Protein AF-A0A7S0IVK0-F1 (afdb_monomer_lite)

Radius of gyration: 18.58 Å; chains: 1; bounding box: 41×37×48 Å

Organism: NCBI:txid127549

Sequence (213 aa):
TFGRRYLHTEIAPLNPPHIRKNGISRILRFSVLIHNPGSEARGTAFGREHSFVAFDYGRCTVPQCSARWRELGFYVGCQHQLPSARHAYEDAVWYSLPGACPSLGFEQMTRSCKLAERGGECAAPNGEHECTWHVRLVAAVALDELIGVSSYEELHASGGREYDPETDRGVGTSFWDGIHDAEKNKDRIYEAQKLFARKFHLQPLQLPEPACG

pLDDT: mean 86.18, std 9.89, range [42.75, 96.69]

Structure (mmCIF, N/CA/C/O backbone):
data_AF-A0A7S0IVK0-F1
#
_entry.id   AF-A0A7S0IVK0-F1
#
loop_
_atom_site.group_PDB
_atom_site.id
_atom_site.type_symbol
_atom_site.label_atom_id
_atom_site.label_alt_id
_atom_site.label_comp_id
_atom_site.label_asym_id
_atom_site.label_entity_id
_atom_site.label_seq_id
_atom_site.pdbx_PDB_ins_code
_atom_site.Cartn_x
_atom_site.Cartn_y
_atom_site.Cartn_z
_atom_site.occupancy
_atom_site.B_iso_or_equiv
_atom_site.auth_seq_id
_atom_site.auth_comp_id
_atom_site.auth_asym_id
_atom_site.auth_atom_id
_atom_site.pdbx_PDB_model_num
ATOM 1 N N . THR A 1 1 ? -3.818 -10.027 -2.417 1.00 42.75 1 THR A N 1
ATOM 2 C CA . THR A 1 1 ? -2.752 -10.017 -1.397 1.00 42.75 1 THR A CA 1
ATOM 3 C C . THR A 1 1 ? -2.948 -8.823 -0.495 1.00 42.75 1 THR A C 1
ATOM 5 O O . THR A 1 1 ? -3.214 -7.745 -1.014 1.00 42.75 1 THR A O 1
ATOM 8 N N . PHE A 1 2 ? -2.934 -9.008 0.824 1.00 47.47 2 PHE A N 1
ATOM 9 C CA . PHE A 1 2 ? -3.111 -7.913 1.782 1.00 47.47 2 PHE A CA 1
ATOM 10 C C . PHE A 1 2 ? -1.744 -7.386 2.212 1.00 47.47 2 PHE A C 1
ATOM 12 O O . PHE A 1 2 ? -0.883 -8.173 2.588 1.00 47.47 2 PHE A O 1
ATOM 19 N N . GLY A 1 3 ? -1.551 -6.067 2.210 1.00 56.28 3 GLY A N 1
ATOM 20 C CA . GLY A 1 3 ? -0.413 -5.423 2.870 1.00 56.28 3 GLY A CA 1
ATOM 21 C C . GLY A 1 3 ? -0.566 -5.503 4.389 1.00 56.28 3 GLY A C 1
ATOM 22 O O . GLY A 1 3 ? -0.807 -4.480 5.024 1.00 56.28 3 GLY A O 1
ATOM 23 N N . ARG A 1 4 ? -0.481 -6.722 4.950 1.00 70.69 4 ARG A N 1
ATOM 24 C CA . ARG A 1 4 ? -0.868 -7.070 6.331 1.00 70.69 4 ARG A CA 1
ATOM 25 C C . ARG A 1 4 ? -0.263 -6.100 7.351 1.00 70.69 4 ARG A C 1
ATOM 27 O O . ARG A 1 4 ? -0.979 -5.454 8.104 1.00 70.69 4 ARG A O 1
ATOM 34 N N . ARG A 1 5 ? 1.056 -5.907 7.265 1.00 74.12 5 ARG A N 1
ATOM 35 C CA . ARG A 1 5 ? 1.805 -4.949 8.088 1.00 74.12 5 ARG A CA 1
ATOM 36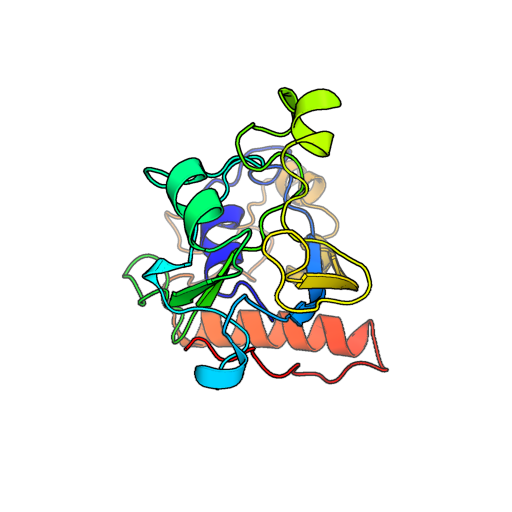 C C . ARG A 1 5 ? 1.622 -3.490 7.658 1.00 74.12 5 ARG A C 1
ATOM 38 O O . ARG A 1 5 ? 1.577 -2.619 8.515 1.00 74.12 5 ARG A O 1
ATOM 45 N N . TYR A 1 6 ? 1.513 -3.220 6.355 1.00 74.00 6 TYR A N 1
ATOM 46 C CA . TYR A 1 6 ? 1.490 -1.854 5.816 1.00 74.00 6 TYR A CA 1
ATOM 47 C C . TYR A 1 6 ? 0.280 -1.055 6.308 1.00 74.00 6 TYR A C 1
ATOM 49 O O . TYR A 1 6 ? 0.437 0.085 6.731 1.00 74.00 6 TYR A O 1
ATOM 57 N N . LEU A 1 7 ? -0.912 -1.667 6.318 1.00 71.25 7 LEU A N 1
ATOM 58 C CA . LEU A 1 7 ? -2.123 -1.002 6.813 1.00 71.25 7 LEU A CA 1
ATOM 59 C C . LEU A 1 7 ? -1.955 -0.543 8.259 1.00 71.25 7 LEU A C 1
ATOM 61 O O . LEU A 1 7 ? -2.257 0.598 8.581 1.00 71.25 7 LEU A O 1
ATOM 65 N N . HIS A 1 8 ? -1.405 -1.401 9.110 1.00 76.56 8 HIS A N 1
ATOM 66 C CA . HIS A 1 8 ? -1.133 -1.045 10.494 1.00 76.56 8 HIS A CA 1
ATOM 67 C C . HIS A 1 8 ? -0.064 0.061 10.571 1.00 76.56 8 HIS A C 1
ATOM 69 O O . HIS A 1 8 ? -0.312 1.078 11.206 1.00 76.56 8 HIS A O 1
ATOM 75 N N . THR A 1 9 ? 1.078 -0.068 9.886 1.00 73.94 9 THR A N 1
ATOM 76 C CA . THR A 1 9 ? 2.166 0.932 9.940 1.00 73.94 9 THR A CA 1
ATOM 77 C C . THR A 1 9 ? 1.748 2.322 9.459 1.00 73.94 9 THR A C 1
ATOM 79 O O . THR A 1 9 ? 2.222 3.330 9.985 1.00 73.94 9 THR A O 1
ATOM 82 N N . GLU A 1 10 ? 0.868 2.396 8.464 1.00 74.56 10 GLU A N 1
ATOM 83 C CA . GLU A 1 10 ? 0.511 3.666 7.841 1.00 74.56 10 GLU A CA 1
ATOM 84 C C . GLU A 1 10 ? -0.784 4.275 8.381 1.00 74.56 10 GLU A C 1
ATOM 86 O O . GLU A 1 10 ? -0.907 5.492 8.362 1.00 74.56 10 GLU A O 1
ATOM 91 N N . ILE A 1 11 ? -1.731 3.489 8.896 1.00 71.69 11 ILE A N 1
ATOM 92 C CA . ILE A 1 11 ? -3.051 4.010 9.295 1.00 71.69 11 ILE A CA 1
ATOM 93 C C . ILE A 1 11 ? -3.122 4.259 10.803 1.00 71.69 11 ILE A C 1
ATOM 95 O O . ILE A 1 11 ? -3.459 5.361 11.227 1.00 71.69 11 ILE A O 1
ATOM 99 N N . ALA A 1 12 ? -2.748 3.269 11.616 1.00 70.19 12 ALA A N 1
ATOM 100 C CA . ALA A 1 12 ? -2.959 3.317 13.062 1.00 70.19 12 ALA A CA 1
ATOM 101 C C . ALA A 1 12 ? -2.143 4.385 13.831 1.00 70.19 12 ALA A C 1
ATOM 103 O O . ALA A 1 12 ? -2.685 4.946 14.778 1.00 70.19 12 ALA A O 1
ATOM 104 N N . PRO A 1 13 ? -0.873 4.714 13.508 1.00 67.56 13 PRO A N 1
ATOM 105 C CA . PRO A 1 13 ? -0.029 5.418 14.477 1.00 67.56 13 PRO A CA 1
ATOM 106 C C . PRO A 1 13 ? -0.178 6.943 14.520 1.00 67.56 13 PRO A C 1
ATOM 108 O O . PRO A 1 13 ? 0.259 7.538 15.500 1.00 67.56 13 PRO A O 1
ATOM 111 N N . LEU A 1 14 ? -0.728 7.599 13.491 1.00 67.44 14 LEU A N 1
ATOM 112 C CA . LEU A 1 14 ? -0.657 9.068 13.388 1.00 67.44 14 LEU A CA 1
ATOM 113 C C . LEU A 1 14 ? -1.982 9.814 13.583 1.00 67.44 14 LEU A C 1
ATOM 115 O O . LEU A 1 14 ? -1.912 11.036 13.631 1.00 67.44 14 LEU A O 1
ATOM 119 N N . ASN A 1 15 ? -3.128 9.117 13.707 1.00 71.81 15 ASN A N 1
ATOM 120 C CA . ASN A 1 15 ? -4.509 9.643 13.859 1.00 71.81 15 ASN A CA 1
ATOM 121 C C . ASN A 1 15 ? -4.669 11.163 13.642 1.00 71.81 15 ASN A C 1
ATOM 123 O O . ASN A 1 15 ? -5.065 11.876 14.573 1.00 71.81 15 ASN A O 1
ATOM 127 N N . PRO A 1 16 ? -4.338 11.698 12.448 1.00 80.12 16 PRO A N 1
ATOM 128 C CA . PRO A 1 16 ? -4.381 13.134 12.250 1.00 80.12 16 PRO A CA 1
ATOM 129 C C . PRO A 1 16 ? -5.846 13.571 12.262 1.00 80.12 16 PRO A C 1
ATOM 131 O O . PRO A 1 16 ? -6.697 12.850 11.734 1.00 80.12 16 PRO A O 1
ATOM 134 N N . PRO A 1 17 ? -6.183 14.739 12.822 1.00 76.31 17 PRO A N 1
ATOM 135 C CA . PRO A 1 17 ? -7.542 15.240 12.716 1.00 76.31 17 PRO A CA 1
ATOM 136 C C . PRO A 1 17 ? -7.912 15.437 11.234 1.00 76.31 17 PRO A C 1
ATOM 138 O O . PRO A 1 17 ? -7.079 15.835 10.419 1.00 76.31 17 PRO A O 1
ATOM 141 N N . HIS A 1 18 ? -9.173 15.159 10.895 1.00 78.94 18 HIS A N 1
ATOM 142 C CA . HIS A 1 18 ? -9.805 15.360 9.578 1.00 78.94 18 HIS A CA 1
ATOM 143 C C . HIS A 1 18 ? -9.360 14.434 8.435 1.00 78.94 18 HIS A C 1
ATOM 145 O O . HIS A 1 18 ? -10.180 14.116 7.576 1.00 78.94 18 HIS A O 1
ATOM 151 N N . ILE A 1 19 ? -8.109 13.967 8.401 1.00 85.88 19 ILE A N 1
ATOM 152 C CA . ILE A 1 19 ? -7.628 13.077 7.337 1.00 85.88 19 ILE A CA 1
ATOM 153 C C . ILE A 1 19 ? -6.720 11.971 7.876 1.00 85.88 19 ILE A C 1
ATOM 155 O O . ILE A 1 19 ? -5.827 12.216 8.683 1.00 85.88 19 ILE A O 1
ATOM 159 N N . ARG A 1 20 ? -6.910 10.741 7.387 1.00 88.31 20 ARG A N 1
ATOM 160 C CA . ARG A 1 20 ? -5.961 9.645 7.626 1.00 88.31 20 ARG A CA 1
ATOM 161 C C . ARG A 1 20 ? -4.598 9.995 7.030 1.00 88.31 20 ARG A C 1
ATOM 163 O O . ARG A 1 20 ? -4.513 10.725 6.038 1.00 88.31 20 ARG A O 1
ATOM 170 N N . LYS A 1 21 ? -3.525 9.429 7.587 1.00 84.00 21 LYS A N 1
ATOM 171 C CA . LYS A 1 21 ? -2.167 9.584 7.040 1.00 84.00 21 LYS A CA 1
ATOM 172 C C . LYS A 1 21 ? -2.177 9.327 5.526 1.00 84.00 21 LYS A C 1
ATOM 174 O O . LYS A 1 21 ? -2.755 8.344 5.060 1.00 84.00 21 LYS A O 1
ATOM 179 N N . ASN A 1 22 ? -1.566 10.231 4.761 1.00 83.06 22 ASN A N 1
ATOM 180 C CA . ASN A 1 22 ? -1.474 10.180 3.296 1.00 83.06 22 ASN A CA 1
ATOM 181 C C . ASN A 1 22 ? -2.829 10.086 2.555 1.00 83.06 22 ASN A C 1
ATOM 183 O O . ASN A 1 22 ? -2.861 9.684 1.394 1.00 83.06 22 ASN A O 1
ATOM 187 N N . GLY A 1 23 ? -3.956 10.410 3.202 1.00 87.38 23 GLY A N 1
ATOM 188 C CA . GLY A 1 23 ? -5.289 10.285 2.602 1.00 87.38 23 GLY A CA 1
ATOM 189 C C . GLY A 1 23 ? -5.721 8.840 2.323 1.00 87.38 23 GLY A C 1
ATOM 190 O O . GLY A 1 23 ? -6.607 8.607 1.495 1.00 87.38 23 GLY A O 1
ATOM 191 N N . ILE A 1 24 ? -5.105 7.854 2.985 1.00 88.44 24 ILE A N 1
ATOM 192 C CA . ILE A 1 24 ? -5.434 6.438 2.791 1.00 88.44 24 ILE A CA 1
ATOM 193 C C . ILE A 1 24 ? -6.871 6.204 3.259 1.00 88.44 24 ILE A C 1
ATOM 195 O O . ILE A 1 24 ? -7.171 6.363 4.431 1.00 88.44 24 ILE A O 1
ATOM 199 N N . SER A 1 25 ? -7.765 5.805 2.356 1.00 91.69 25 SER A N 1
ATOM 200 C CA . SER A 1 25 ? -9.200 5.623 2.651 1.00 91.69 25 SER A CA 1
ATOM 201 C C . SER A 1 25 ? -9.739 4.248 2.262 1.00 91.69 25 SER A C 1
ATOM 203 O O . SER A 1 25 ? -10.880 3.906 2.577 1.00 91.69 25 SER A O 1
ATOM 205 N N . ARG A 1 26 ? -8.949 3.451 1.537 1.00 93.25 26 ARG A N 1
ATOM 206 C CA . ARG A 1 26 ? -9.394 2.192 0.936 1.00 93.25 26 ARG A CA 1
ATOM 207 C C . ARG A 1 26 ? -8.285 1.160 0.933 1.00 93.25 26 ARG A C 1
ATOM 209 O O . ARG A 1 26 ? -7.110 1.494 0.808 1.00 93.25 26 ARG A O 1
ATOM 216 N N . ILE A 1 27 ? -8.692 -0.100 0.971 1.00 91.81 27 ILE A N 1
ATOM 217 C CA . ILE A 1 27 ? -7.825 -1.241 0.693 1.00 91.81 27 ILE A CA 1
ATOM 218 C C . ILE A 1 27 ? -8.169 -1.744 -0.700 1.00 91.81 27 ILE A C 1
ATOM 220 O O . ILE A 1 27 ? -9.335 -2.004 -1.008 1.00 91.81 27 ILE A O 1
ATOM 224 N N . LEU A 1 28 ? -7.149 -1.886 -1.540 1.00 91.69 28 LEU A N 1
ATOM 225 C CA . LEU A 1 28 ? -7.286 -2.335 -2.919 1.00 91.69 28 LEU A CA 1
ATOM 226 C C . LEU A 1 28 ? -6.757 -3.765 -3.056 1.00 91.69 28 LEU A C 1
ATOM 228 O O . LEU A 1 28 ? -5.712 -4.113 -2.508 1.00 91.69 28 LEU A O 1
ATOM 232 N N . ARG A 1 29 ? -7.477 -4.595 -3.810 1.00 89.88 29 ARG A N 1
ATOM 233 C CA . ARG A 1 29 ? -7.021 -5.915 -4.253 1.00 89.88 29 ARG A CA 1
ATOM 234 C C . ARG A 1 29 ? -6.734 -5.861 -5.740 1.00 89.88 29 ARG A C 1
ATOM 236 O O . ARG A 1 29 ? -7.588 -5.456 -6.527 1.00 89.88 29 ARG A O 1
ATOM 243 N N . PHE A 1 30 ? -5.561 -6.348 -6.110 1.00 88.88 30 PHE A N 1
ATOM 244 C CA . PHE A 1 30 ? -5.106 -6.405 -7.487 1.00 88.88 30 PHE A CA 1
ATOM 245 C C . PHE A 1 30 ? -4.877 -7.847 -7.941 1.00 88.88 30 PHE A C 1
ATOM 247 O O . PHE A 1 30 ? -4.485 -8.700 -7.143 1.00 88.88 30 PHE A O 1
ATOM 254 N N . SER A 1 31 ? -5.101 -8.090 -9.230 1.00 88.00 31 SER A N 1
ATOM 255 C CA . SER A 1 31 ? -4.531 -9.217 -9.968 1.00 88.00 31 SER A CA 1
ATOM 256 C C . SER A 1 31 ? -3.272 -8.714 -10.648 1.00 88.00 31 SER A C 1
ATOM 258 O O . SER A 1 31 ? -3.329 -7.680 -11.310 1.00 88.00 31 SER A O 1
ATOM 260 N N . VAL A 1 32 ? -2.171 -9.444 -10.509 1.00 88.75 32 VAL A N 1
ATOM 261 C CA . VAL A 1 32 ? -0.891 -9.080 -11.120 1.00 88.75 32 VAL A CA 1
ATOM 262 C C . VAL A 1 32 ? -0.439 -10.224 -12.016 1.00 88.75 32 VAL A C 1
ATOM 264 O O . VAL A 1 32 ? -0.394 -11.369 -11.570 1.00 88.75 32 VAL A O 1
ATOM 267 N N . LEU A 1 33 ? -0.119 -9.913 -13.266 1.00 90.25 33 LEU A N 1
ATOM 268 C CA . LEU A 1 33 ? 0.628 -10.789 -14.162 1.00 90.25 33 LEU A CA 1
ATOM 269 C C . LEU A 1 33 ? 2.072 -10.300 -14.185 1.00 90.25 33 LEU A C 1
ATOM 271 O O . LEU A 1 33 ? 2.308 -9.097 -14.262 1.00 90.25 33 LEU A O 1
ATOM 275 N N . ILE A 1 34 ? 3.028 -11.216 -14.078 1.00 90.06 34 ILE A N 1
ATOM 276 C CA . ILE A 1 34 ? 4.442 -10.878 -13.934 1.00 90.06 34 ILE A CA 1
ATOM 277 C C . ILE A 1 34 ? 5.258 -11.790 -14.828 1.00 90.06 34 ILE A C 1
ATOM 279 O O . ILE A 1 34 ? 5.070 -13.004 -14.816 1.00 90.06 34 ILE A O 1
ATOM 283 N N . HIS A 1 35 ? 6.195 -11.187 -15.541 1.00 90.56 35 HIS A N 1
ATOM 284 C CA . HIS A 1 35 ? 7.252 -11.864 -16.258 1.00 90.56 35 HIS A CA 1
ATOM 285 C C . HIS A 1 35 ? 8.519 -11.028 -16.083 1.00 90.56 35 HIS A C 1
ATOM 287 O O . HIS A 1 35 ? 8.766 -10.078 -16.814 1.00 90.56 35 HIS A O 1
ATOM 293 N N . ASN A 1 36 ? 9.307 -11.349 -15.062 1.00 89.31 36 ASN A N 1
ATOM 294 C CA . ASN A 1 36 ? 10.557 -10.645 -14.806 1.00 89.31 36 ASN A CA 1
ATOM 295 C C . ASN A 1 36 ? 11.663 -11.092 -15.784 1.00 89.31 36 ASN A C 1
ATOM 297 O O . ASN A 1 36 ? 11.670 -12.265 -16.181 1.00 89.31 36 ASN A O 1
ATOM 301 N N . PRO A 1 37 ? 12.645 -10.232 -16.113 1.00 85.88 37 PRO A N 1
ATOM 302 C CA . PRO A 1 37 ? 13.780 -10.622 -16.944 1.00 85.88 37 PRO A CA 1
ATOM 303 C C . PRO A 1 37 ? 14.536 -11.818 -16.354 1.00 85.88 37 PRO A C 1
ATOM 305 O O . PRO A 1 37 ? 14.952 -11.806 -15.193 1.00 85.88 37 PRO A O 1
ATOM 308 N N . GLY A 1 38 ? 14.667 -12.893 -17.136 1.00 77.25 38 GLY A N 1
ATOM 309 C CA . GLY A 1 38 ? 15.317 -14.137 -16.708 1.00 77.25 38 GLY A CA 1
ATOM 310 C C . GLY A 1 38 ? 14.558 -14.948 -15.644 1.00 77.25 38 GLY A C 1
ATOM 311 O O . GLY A 1 38 ? 15.152 -15.823 -15.011 1.00 77.25 38 GLY A O 1
ATOM 312 N N . SER A 1 39 ? 13.267 -14.672 -15.414 1.00 68.94 39 SER A N 1
ATOM 313 C CA . SER A 1 39 ? 12.461 -15.376 -14.399 1.00 68.94 39 SER A CA 1
ATOM 314 C C . SER A 1 39 ? 12.145 -16.835 -14.735 1.00 68.94 39 SER A C 1
ATOM 316 O O . SER A 1 39 ? 12.017 -17.637 -13.809 1.00 68.94 39 SER A O 1
ATOM 318 N N . GLU A 1 40 ? 12.127 -17.215 -16.018 1.00 61.00 40 GLU A N 1
ATOM 319 C CA . GLU A 1 40 ? 11.950 -18.612 -16.455 1.00 61.00 40 GLU A CA 1
ATOM 320 C C . GLU A 1 40 ? 12.995 -19.557 -15.835 1.00 61.00 40 GLU A C 1
ATOM 322 O O . GLU A 1 40 ? 12.691 -20.702 -15.513 1.00 61.00 40 GLU A O 1
ATOM 327 N N . ALA A 1 41 ? 14.208 -19.060 -15.568 1.00 53.06 41 ALA A N 1
ATOM 328 C CA . ALA A 1 41 ? 15.277 -19.825 -14.927 1.00 53.06 41 ALA A CA 1
ATOM 329 C C . ALA A 1 41 ? 15.172 -19.891 -13.388 1.00 53.06 41 ALA A C 1
ATOM 331 O O . ALA A 1 41 ? 15.914 -20.644 -12.758 1.00 53.06 41 ALA A O 1
ATOM 332 N N . ARG A 1 42 ? 14.308 -19.078 -12.760 1.00 59.22 42 ARG A N 1
ATOM 333 C CA . ARG A 1 42 ? 14.295 -18.846 -11.299 1.00 59.22 42 ARG A CA 1
ATOM 334 C C . ARG A 1 42 ? 13.072 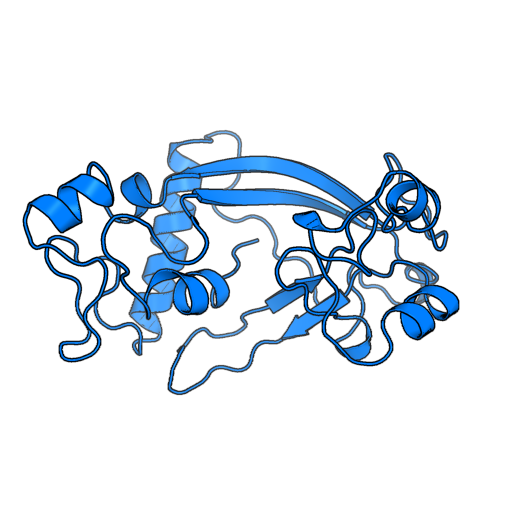-19.414 -10.576 1.00 59.22 42 ARG A C 1
ATOM 336 O O . ARG A 1 42 ? 13.104 -19.507 -9.354 1.00 59.22 42 ARG A O 1
ATOM 343 N N . GLY A 1 43 ? 12.016 -19.804 -11.293 1.00 59.41 43 GLY A N 1
ATOM 344 C CA . GLY A 1 43 ? 10.852 -20.496 -10.720 1.00 59.41 43 GLY A CA 1
ATOM 345 C C . GLY A 1 43 ? 9.932 -19.646 -9.829 1.00 59.41 43 GLY A C 1
ATOM 346 O O . GLY A 1 43 ? 8.969 -20.181 -9.285 1.00 59.41 43 GLY A O 1
ATOM 347 N N . THR A 1 44 ? 10.179 -18.338 -9.689 1.00 65.81 44 THR A N 1
ATOM 348 C CA . THR A 1 44 ? 9.319 -17.411 -8.934 1.00 65.81 44 THR A CA 1
ATOM 349 C C . THR A 1 44 ? 8.965 -16.181 -9.763 1.00 65.81 44 THR A C 1
ATOM 351 O O . THR A 1 44 ? 9.796 -15.633 -10.488 1.00 65.81 44 THR A O 1
ATOM 354 N N . ALA A 1 45 ? 7.711 -15.732 -9.650 1.00 76.06 45 ALA A N 1
ATOM 355 C CA . ALA A 1 45 ? 7.224 -14.557 -10.369 1.00 76.06 45 ALA A CA 1
ATOM 356 C C . ALA A 1 45 ? 7.843 -13.262 -9.813 1.00 76.06 45 ALA A C 1
ATOM 358 O O . ALA A 1 45 ? 8.344 -12.440 -10.577 1.00 76.06 45 ALA A O 1
ATOM 359 N N . PHE A 1 46 ? 7.876 -13.097 -8.485 1.00 82.81 46 PHE A N 1
ATOM 360 C CA . PHE A 1 46 ? 8.565 -11.984 -7.827 1.00 82.81 46 PHE A CA 1
ATOM 361 C C . PHE A 1 46 ? 10.044 -12.305 -7.586 1.00 82.81 46 PHE A C 1
ATOM 363 O O . PHE A 1 46 ? 10.398 -13.429 -7.220 1.00 82.81 46 PHE A O 1
ATOM 370 N N . GLY A 1 47 ? 10.907 -11.305 -7.788 1.00 76.81 47 GLY A N 1
ATOM 371 C CA . GLY A 1 47 ? 12.329 -11.403 -7.451 1.00 76.81 47 GLY A CA 1
ATOM 372 C C . GLY A 1 47 ? 12.587 -11.358 -5.959 1.00 76.81 47 GLY A C 1
ATOM 373 O O . GLY A 1 47 ? 11.805 -10.769 -5.216 1.00 76.81 47 GLY A O 1
ATOM 374 N N . ARG A 1 48 ? 13.731 -11.926 -5.571 1.00 72.19 48 ARG A N 1
ATOM 375 C CA . ARG A 1 48 ? 14.244 -11.961 -4.195 1.00 72.19 48 ARG A CA 1
ATOM 376 C C . ARG A 1 48 ? 14.374 -10.566 -3.579 1.00 72.19 48 ARG A C 1
ATOM 378 O O . ARG A 1 48 ? 14.371 -9.560 -4.289 1.00 72.19 48 ARG A O 1
ATOM 385 N N . GLU A 1 49 ? 14.632 -10.519 -2.275 1.00 64.31 49 GLU A N 1
ATOM 386 C CA . GLU A 1 49 ? 14.773 -9.290 -1.472 1.00 64.31 49 GLU A CA 1
ATOM 387 C C . GLU A 1 49 ? 15.638 -8.182 -2.097 1.00 64.31 49 GLU A C 1
ATOM 389 O O . GLU A 1 49 ? 15.311 -7.004 -1.973 1.00 64.31 49 GLU A O 1
ATOM 394 N N . HIS A 1 50 ? 16.715 -8.516 -2.813 1.00 68.88 50 HIS A N 1
ATOM 395 C CA . HIS A 1 50 ? 17.586 -7.513 -3.444 1.00 68.88 50 HIS A CA 1
ATOM 396 C C . HIS A 1 50 ? 16.942 -6.775 -4.632 1.00 68.88 50 HIS A C 1
ATOM 398 O O . HIS A 1 50 ? 17.382 -5.678 -4.984 1.00 68.88 50 HIS A O 1
ATOM 404 N N . SER A 1 51 ? 15.897 -7.350 -5.230 1.00 81.19 51 SER A N 1
ATOM 405 C CA . SER A 1 51 ? 15.110 -6.740 -6.305 1.00 81.19 51 SER A CA 1
ATOM 406 C C . SER A 1 51 ? 13.985 -5.849 -5.778 1.00 81.19 51 SER A C 1
ATOM 408 O O . SER A 1 51 ? 13.431 -5.063 -6.544 1.00 81.19 51 SER A O 1
ATOM 410 N N . PHE A 1 52 ? 13.643 -5.944 -4.488 1.00 88.94 52 PHE A N 1
ATOM 411 C CA . PHE A 1 52 ? 12.663 -5.054 -3.878 1.00 88.94 52 PHE A CA 1
ATOM 412 C C . PHE A 1 52 ? 13.198 -3.625 -3.788 1.00 88.94 52 PHE A C 1
ATOM 414 O O . PHE A 1 52 ? 14.354 -3.376 -3.423 1.00 88.94 52 PHE A O 1
ATOM 421 N N . VAL A 1 53 ? 12.316 -2.674 -4.082 1.00 90.25 53 VAL A N 1
ATOM 422 C CA . VAL A 1 53 ? 12.554 -1.248 -3.873 1.00 90.25 53 VAL A CA 1
ATOM 423 C C . VAL A 1 53 ? 11.339 -0.610 -3.199 1.00 90.25 53 VAL A C 1
ATOM 425 O O . VAL A 1 53 ? 10.197 -0.910 -3.539 1.00 90.25 53 VAL A O 1
ATOM 428 N N . ALA A 1 54 ? 11.580 0.276 -2.237 1.00 91.00 54 ALA A N 1
ATOM 429 C CA . ALA A 1 54 ? 10.527 1.074 -1.621 1.00 91.00 54 ALA A CA 1
ATOM 430 C C . ALA A 1 54 ? 10.181 2.280 -2.506 1.00 91.00 54 ALA A C 1
ATOM 432 O O . ALA A 1 54 ? 11.073 2.880 -3.115 1.00 91.00 54 ALA A O 1
ATOM 433 N N . PHE A 1 55 ? 8.893 2.625 -2.546 1.00 91.38 55 PHE A N 1
ATOM 434 C CA . PHE A 1 55 ? 8.383 3.814 -3.220 1.00 91.38 55 PHE A CA 1
ATOM 435 C C . PHE A 1 55 ? 7.681 4.725 -2.217 1.00 91.38 55 PHE A C 1
ATOM 437 O O . PHE A 1 55 ? 6.626 4.360 -1.700 1.00 91.38 55 PHE A O 1
ATOM 444 N N . ASP A 1 56 ? 8.214 5.926 -2.009 1.00 89.19 56 ASP A N 1
ATOM 445 C CA . ASP A 1 56 ? 7.561 6.962 -1.209 1.00 89.19 56 ASP A CA 1
ATOM 446 C C . ASP A 1 56 ? 7.061 8.064 -2.143 1.00 89.19 56 ASP A C 1
ATOM 448 O O . ASP A 1 56 ? 7.822 8.614 -2.942 1.00 89.19 56 ASP A O 1
ATOM 452 N N . TYR A 1 57 ? 5.761 8.368 -2.079 1.00 89.31 57 TYR A N 1
ATOM 453 C CA . TYR A 1 57 ? 5.106 9.353 -2.954 1.00 89.31 57 TYR A CA 1
ATOM 454 C C . TYR A 1 57 ? 5.379 9.132 -4.455 1.00 89.31 57 TYR A C 1
ATOM 456 O O . TYR A 1 57 ? 5.534 10.084 -5.218 1.00 89.31 57 TYR A O 1
ATOM 464 N N . GLY A 1 58 ? 5.456 7.867 -4.879 1.00 90.25 58 GLY A N 1
ATOM 465 C CA . GLY A 1 58 ? 5.719 7.477 -6.269 1.00 90.25 58 GLY A CA 1
ATOM 466 C C . GLY A 1 58 ? 7.201 7.399 -6.643 1.00 90.25 58 GLY A C 1
ATOM 467 O O . GLY A 1 58 ? 7.518 6.883 -7.712 1.00 90.25 58 GLY A O 1
ATOM 468 N N . ARG A 1 59 ? 8.107 7.837 -5.758 1.00 93.88 59 ARG A N 1
ATOM 469 C CA . ARG A 1 59 ? 9.550 7.849 -5.997 1.00 93.88 59 ARG A CA 1
ATOM 470 C C . ARG A 1 59 ? 10.240 6.656 -5.360 1.00 93.88 59 ARG A C 1
ATOM 472 O O . ARG A 1 59 ? 10.077 6.413 -4.170 1.00 93.88 59 ARG A O 1
ATOM 479 N N . CYS A 1 60 ? 11.107 5.990 -6.109 1.00 94.31 60 CYS A N 1
ATOM 480 C CA . CYS A 1 60 ? 12.031 5.010 -5.562 1.00 94.31 60 CYS A CA 1
ATOM 481 C C . CYS A 1 60 ? 13.014 5.678 -4.592 1.00 94.31 60 CYS A C 1
ATOM 483 O O . CYS A 1 60 ? 13.677 6.661 -4.937 1.00 94.31 60 CYS A O 1
ATOM 485 N N . THR A 1 61 ? 13.099 5.167 -3.367 1.00 92.75 61 THR A N 1
ATOM 486 C CA . THR A 1 61 ? 13.863 5.802 -2.274 1.00 92.75 61 THR A CA 1
ATOM 487 C C . THR A 1 61 ? 15.008 4.955 -1.747 1.00 92.75 61 THR A C 1
ATOM 489 O O . THR A 1 61 ? 15.769 5.406 -0.891 1.00 92.75 61 THR A O 1
ATOM 492 N N . VAL A 1 62 ? 15.201 3.758 -2.301 1.00 89.88 62 VAL A N 1
ATOM 493 C CA . VAL A 1 62 ? 16.380 2.943 -2.003 1.00 89.88 62 VAL A CA 1
ATOM 494 C C . VAL A 1 62 ? 17.608 3.436 -2.786 1.00 89.88 62 VAL A C 1
ATOM 496 O O . VAL A 1 62 ? 17.472 4.073 -3.833 1.00 89.88 62 VAL A O 1
ATOM 499 N N . PRO A 1 63 ? 18.836 3.140 -2.332 1.00 88.50 63 PRO A N 1
ATOM 500 C CA . PRO A 1 63 ? 20.034 3.521 -3.070 1.00 88.50 63 PRO A CA 1
ATOM 501 C C . PRO A 1 63 ? 20.088 2.908 -4.478 1.00 88.50 63 PRO A C 1
ATOM 503 O O . PRO A 1 63 ? 19.804 1.726 -4.673 1.00 88.50 63 PRO A O 1
ATOM 506 N N . GLN A 1 64 ? 20.546 3.709 -5.445 1.00 87.56 64 GLN A N 1
ATOM 507 C CA . GLN A 1 64 ? 20.904 3.276 -6.803 1.00 87.56 64 GLN A CA 1
ATOM 508 C C . GLN A 1 64 ? 19.757 2.677 -7.649 1.00 87.56 64 GLN A C 1
ATOM 510 O O . GLN A 1 64 ? 20.019 1.846 -8.519 1.00 87.56 64 GLN A O 1
ATOM 515 N N . CYS A 1 65 ? 18.506 3.125 -7.472 1.00 89.31 65 CYS A N 1
ATOM 516 C CA . CYS A 1 65 ? 17.359 2.646 -8.267 1.00 89.31 65 CYS A CA 1
ATOM 517 C C . CYS A 1 65 ? 17.624 2.642 -9.785 1.00 89.31 65 CYS A C 1
ATOM 519 O O . CYS A 1 65 ? 17.457 1.618 -10.441 1.00 89.31 65 CYS A O 1
ATOM 521 N N . SER A 1 66 ? 18.140 3.745 -10.341 1.00 86.38 66 SER A N 1
ATOM 522 C CA . SER A 1 66 ? 18.427 3.856 -11.781 1.00 86.38 66 SER A CA 1
ATOM 523 C C . SER A 1 66 ? 19.545 2.927 -12.267 1.00 86.38 66 SER A C 1
ATOM 525 O O . SER A 1 66 ? 19.600 2.593 -13.447 1.00 86.38 66 SER A O 1
ATOM 527 N N . ALA A 1 67 ? 20.482 2.527 -11.400 1.00 87.38 67 ALA A N 1
ATOM 528 C CA . ALA A 1 67 ? 21.479 1.517 -11.760 1.00 87.38 67 ALA A CA 1
ATOM 529 C C . ALA A 1 67 ? 20.832 0.128 -11.795 1.00 87.38 67 ALA A C 1
ATOM 531 O O . ALA A 1 67 ? 20.965 -0.570 -12.796 1.00 87.38 67 ALA A O 1
ATOM 532 N N . ARG A 1 68 ? 20.039 -0.201 -10.766 1.00 86.69 68 ARG A N 1
ATOM 533 C CA . ARG A 1 68 ? 19.292 -1.462 -10.692 1.00 86.69 68 ARG A CA 1
ATOM 534 C C . ARG A 1 68 ? 18.361 -1.649 -11.887 1.00 86.69 68 ARG A C 1
ATOM 536 O O . ARG A 1 68 ? 18.349 -2.731 -12.452 1.00 86.69 68 ARG A O 1
ATOM 543 N N . TRP A 1 69 ? 17.632 -0.615 -12.316 1.00 86.81 69 TRP A N 1
ATOM 544 C CA . TRP A 1 69 ? 16.733 -0.739 -13.472 1.00 86.81 69 TRP A CA 1
ATOM 545 C C . TRP A 1 69 ? 17.455 -0.839 -14.814 1.00 86.81 69 TRP A C 1
ATOM 547 O O . TRP A 1 69 ? 16.954 -1.487 -15.726 1.00 86.81 69 TRP A O 1
ATOM 557 N N . ARG A 1 70 ? 18.644 -0.241 -14.950 1.00 86.00 70 ARG A N 1
ATOM 558 C CA . ARG A 1 70 ? 19.469 -0.450 -16.149 1.00 86.00 70 ARG A CA 1
ATOM 559 C C . ARG A 1 70 ? 19.986 -1.882 -16.232 1.00 86.00 70 ARG A C 1
ATOM 561 O O . ARG A 1 70 ? 20.026 -2.442 -17.319 1.00 86.00 70 ARG A O 1
ATOM 568 N N . GLU A 1 71 ? 20.371 -2.453 -15.096 1.00 85.94 71 GLU A N 1
ATOM 569 C CA . GLU A 1 71 ? 20.927 -3.804 -15.017 1.00 85.94 71 GLU A CA 1
ATOM 570 C C . GLU A 1 71 ? 19.849 -4.890 -15.117 1.00 85.94 71 GLU A C 1
ATOM 572 O O . GLU A 1 71 ? 19.990 -5.832 -15.887 1.00 85.94 71 GLU A O 1
ATOM 577 N N . LEU A 1 72 ? 18.771 -4.753 -14.346 1.00 84.00 72 LEU A N 1
ATOM 578 C CA . LEU A 1 72 ? 17.756 -5.789 -14.151 1.00 84.00 72 LEU A CA 1
ATOM 579 C C . LEU A 1 72 ? 16.450 -5.507 -14.904 1.00 84.00 72 LEU A C 1
ATOM 581 O O . LEU A 1 72 ? 15.519 -6.301 -14.808 1.00 84.00 72 LEU A O 1
ATOM 585 N N . GLY A 1 73 ? 16.334 -4.368 -15.588 1.00 87.94 73 GLY A N 1
ATOM 586 C CA . GLY A 1 73 ? 15.050 -3.851 -16.057 1.00 87.94 73 GLY A CA 1
ATOM 587 C C . GLY A 1 73 ? 14.184 -3.317 -14.915 1.00 87.94 73 GLY A C 1
ATOM 588 O O . GLY A 1 73 ? 14.596 -3.281 -13.751 1.00 87.94 73 GLY A O 1
ATOM 589 N N . PHE A 1 74 ? 12.949 -2.921 -15.221 1.00 90.38 74 PHE A N 1
ATOM 590 C CA . PHE A 1 74 ? 11.938 -2.556 -14.224 1.00 90.38 74 PHE A CA 1
ATOM 591 C C . PHE A 1 74 ? 11.405 -3.800 -13.495 1.00 90.38 74 PHE A C 1
ATOM 593 O O . PHE A 1 74 ? 10.235 -4.168 -13.579 1.00 90.38 74 PHE A O 1
ATOM 600 N N . TYR A 1 75 ? 12.313 -4.475 -12.802 1.00 88.81 75 TYR A N 1
ATOM 601 C CA . TYR A 1 75 ? 12.099 -5.730 -12.107 1.00 88.81 75 TYR A CA 1
ATOM 602 C C . TYR A 1 75 ? 11.102 -5.542 -10.953 1.00 88.81 75 TYR A C 1
ATOM 604 O O . TYR A 1 75 ? 11.202 -4.577 -10.189 1.00 88.81 75 TYR A O 1
ATOM 612 N N . VAL A 1 76 ? 10.165 -6.482 -10.793 1.00 90.38 76 VAL A N 1
ATOM 613 C CA . VAL A 1 76 ? 9.260 -6.524 -9.634 1.00 90.38 76 VAL A CA 1
ATOM 614 C C . VAL A 1 76 ? 9.802 -7.455 -8.558 1.00 90.38 76 VAL A C 1
ATOM 616 O O . VAL A 1 76 ? 10.100 -8.628 -8.803 1.00 90.38 76 VAL A O 1
ATOM 619 N N . GLY A 1 77 ? 9.956 -6.921 -7.353 1.00 90.38 77 GLY A N 1
ATOM 620 C CA . GLY A 1 77 ? 10.568 -7.605 -6.222 1.00 90.38 77 GLY A CA 1
ATOM 621 C C . GLY A 1 77 ? 9.602 -7.780 -5.064 1.00 90.38 77 GLY A C 1
ATOM 622 O O . GLY A 1 77 ? 8.505 -7.212 -5.043 1.00 90.38 77 GLY A O 1
ATOM 623 N N . CYS A 1 78 ? 10.033 -8.557 -4.083 1.00 88.94 78 CYS A N 1
ATOM 624 C CA . CYS A 1 78 ? 9.342 -8.720 -2.818 1.00 88.94 78 CYS A CA 1
ATOM 625 C C . CYS A 1 78 ? 10.334 -8.683 -1.653 1.00 88.94 78 CYS A C 1
ATOM 627 O O . CYS A 1 78 ? 11.520 -8.943 -1.831 1.00 88.94 78 CYS A O 1
ATOM 629 N N . GLN A 1 79 ? 9.854 -8.334 -0.465 1.00 88.00 79 GLN A N 1
ATOM 630 C CA . GLN A 1 79 ? 10.651 -8.310 0.753 1.00 88.00 79 GLN A CA 1
ATOM 631 C C . GLN A 1 79 ? 9.838 -8.853 1.920 1.00 88.00 79 GLN A C 1
ATOM 633 O O . GLN A 1 79 ? 8.765 -8.319 2.228 1.00 88.00 79 GLN A O 1
ATOM 638 N N . HIS A 1 80 ? 10.370 -9.876 2.591 1.00 87.19 80 HIS A N 1
ATOM 639 C CA . HIS A 1 80 ? 9.793 -10.361 3.833 1.00 87.19 80 HIS A CA 1
ATOM 640 C C . HIS A 1 80 ? 9.951 -9.303 4.923 1.00 87.19 80 HIS A C 1
ATOM 642 O O . HIS A 1 80 ? 11.008 -8.717 5.142 1.00 87.19 80 HIS A O 1
ATOM 648 N N . GLN A 1 81 ? 8.854 -9.043 5.613 1.00 84.44 81 GLN A N 1
ATOM 649 C CA . GLN A 1 81 ? 8.786 -8.119 6.721 1.00 84.44 81 GLN A CA 1
ATOM 650 C C . GLN A 1 81 ? 8.789 -8.928 8.005 1.00 84.44 81 GLN A C 1
ATOM 652 O O . GLN A 1 81 ? 7.759 -9.467 8.406 1.00 84.44 81 GLN A O 1
ATOM 657 N N . LEU A 1 82 ? 9.949 -8.977 8.660 1.00 80.62 82 LEU A N 1
ATOM 658 C CA . LEU A 1 82 ? 10.065 -9.627 9.959 1.00 80.62 82 LEU A CA 1
ATOM 659 C C . LEU A 1 82 ? 9.077 -9.002 10.962 1.00 80.62 82 LEU A C 1
ATOM 661 O O . LEU A 1 82 ? 8.879 -7.773 10.941 1.00 80.62 82 LEU A O 1
ATOM 665 N N . PRO A 1 83 ? 8.474 -9.817 11.846 1.00 75.62 83 PRO A N 1
ATOM 666 C CA . PRO A 1 83 ? 7.714 -9.310 12.975 1.00 75.62 83 PRO A CA 1
ATOM 667 C C . PRO A 1 83 ? 8.562 -8.337 13.796 1.00 75.62 83 PRO A C 1
ATOM 669 O O . PRO A 1 83 ? 9.778 -8.483 13.924 1.00 75.62 83 PRO A O 1
ATOM 672 N N . SER A 1 84 ? 7.919 -7.330 14.374 1.00 72.88 84 SER A N 1
ATOM 673 C CA . SER A 1 84 ? 8.586 -6.385 15.271 1.00 72.88 84 SER A CA 1
ATOM 674 C C . SER A 1 84 ? 7.723 -6.146 16.497 1.00 72.88 84 SER A C 1
ATOM 676 O O . SER A 1 84 ? 6.507 -6.307 16.428 1.00 72.88 84 SER A O 1
ATOM 678 N N . ALA A 1 85 ? 8.320 -5.652 17.584 1.00 65.75 85 ALA A N 1
ATOM 679 C CA . ALA A 1 85 ? 7.561 -5.233 18.766 1.00 65.75 85 ALA A CA 1
ATOM 680 C C . ALA A 1 85 ? 6.450 -4.219 18.426 1.00 65.75 85 ALA A C 1
ATOM 682 O O . ALA A 1 85 ? 5.435 -4.157 19.107 1.00 65.75 85 ALA A O 1
ATOM 683 N N . ARG A 1 86 ? 6.611 -3.448 17.341 1.00 65.94 86 ARG A N 1
ATOM 684 C CA . ARG A 1 86 ? 5.608 -2.484 16.871 1.00 65.94 86 ARG A CA 1
ATOM 685 C C . ARG A 1 86 ? 4.478 -3.114 16.049 1.00 65.94 86 ARG A C 1
ATOM 687 O O . ARG A 1 86 ? 3.416 -2.525 15.970 1.00 65.94 86 ARG A O 1
ATOM 694 N N . HIS A 1 87 ? 4.711 -4.262 15.410 1.00 71.44 87 HIS A N 1
ATOM 695 C CA . HIS A 1 87 ? 3.761 -4.892 14.490 1.00 71.44 87 HIS A CA 1
ATOM 696 C C . HIS A 1 87 ? 3.938 -6.414 14.536 1.00 71.44 87 HIS A C 1
ATOM 698 O O . HIS A 1 87 ? 4.870 -6.952 13.926 1.00 71.44 87 HIS A O 1
ATOM 704 N N . ALA A 1 88 ? 3.038 -7.104 15.233 1.00 80.38 88 ALA A N 1
ATOM 705 C CA . ALA A 1 88 ? 3.041 -8.559 15.357 1.00 80.38 88 ALA A CA 1
ATOM 706 C C . ALA A 1 88 ? 2.302 -9.220 14.176 1.00 80.38 88 ALA A C 1
ATOM 708 O O . ALA A 1 88 ? 1.296 -9.898 14.365 1.00 80.38 88 ALA A O 1
ATOM 709 N N . TYR A 1 89 ? 2.763 -8.961 12.946 1.00 81.12 89 TYR A N 1
ATOM 710 C CA . TYR A 1 89 ? 2.306 -9.686 11.756 1.00 81.12 89 TYR A CA 1
ATOM 711 C C . TYR A 1 89 ? 3.351 -10.718 11.354 1.00 81.12 89 TYR A C 1
ATOM 713 O O . TYR A 1 89 ? 4.449 -10.357 10.931 1.00 81.12 89 TYR A O 1
ATOM 721 N N . GLU A 1 90 ? 2.975 -11.987 11.459 1.00 78.94 90 GLU A N 1
ATOM 722 C CA . GLU A 1 90 ? 3.739 -13.111 10.922 1.00 78.94 90 GLU A CA 1
ATOM 723 C C . GLU A 1 90 ? 3.666 -13.105 9.386 1.00 78.94 90 GLU A C 1
ATOM 725 O O . GLU A 1 90 ? 2.632 -12.758 8.800 1.00 78.94 90 GLU A O 1
ATOM 730 N N . ASP A 1 91 ? 4.786 -13.447 8.747 1.00 79.62 91 ASP A N 1
ATOM 731 C CA . ASP A 1 91 ? 4.912 -13.661 7.299 1.00 79.62 91 ASP A CA 1
ATOM 732 C C . ASP A 1 91 ? 4.396 -12.514 6.414 1.00 79.62 91 ASP A C 1
ATOM 734 O O . ASP A 1 91 ? 3.908 -12.720 5.301 1.00 79.62 91 ASP A O 1
ATOM 738 N N . ALA A 1 92 ? 4.491 -11.268 6.884 1.00 85.19 92 ALA A N 1
ATOM 739 C CA . ALA A 1 92 ? 4.140 -10.123 6.058 1.00 85.19 92 ALA A CA 1
ATOM 740 C C . ALA A 1 92 ? 5.142 -9.978 4.899 1.00 85.19 92 ALA A C 1
ATOM 742 O O . ALA A 1 92 ? 6.350 -10.036 5.099 1.00 85.19 92 ALA A O 1
ATOM 743 N N . VAL A 1 93 ? 4.645 -9.736 3.686 1.00 86.50 93 VAL A N 1
ATOM 744 C CA . VAL A 1 93 ? 5.479 -9.510 2.496 1.00 86.50 93 VAL A CA 1
ATOM 745 C C . VAL A 1 93 ? 5.115 -8.170 1.874 1.00 86.50 93 VAL A C 1
ATOM 747 O O . VAL A 1 93 ? 3.937 -7.831 1.725 1.00 86.50 93 VAL A O 1
ATOM 750 N N . TRP A 1 94 ? 6.131 -7.390 1.521 1.00 88.38 94 TRP A N 1
ATOM 751 C CA . TRP A 1 94 ? 5.989 -6.200 0.689 1.00 88.38 94 TRP A CA 1
ATOM 752 C C . TRP A 1 94 ? 6.376 -6.524 -0.743 1.00 88.38 94 TRP A C 1
ATOM 754 O O . TRP A 1 94 ? 7.297 -7.298 -0.969 1.00 88.38 94 TRP A O 1
ATOM 764 N N . TYR A 1 95 ? 5.681 -5.921 -1.700 1.00 89.69 95 TYR A N 1
ATOM 765 C CA . TYR A 1 95 ? 5.920 -6.114 -3.126 1.00 89.69 95 TYR A CA 1
ATOM 766 C C . TYR A 1 95 ? 6.167 -4.755 -3.774 1.00 89.69 95 TYR A C 1
ATOM 768 O O . TYR A 1 95 ? 5.501 -3.780 -3.427 1.00 89.69 95 TYR A O 1
ATOM 776 N N . SER A 1 96 ? 7.111 -4.689 -4.708 1.00 91.44 96 SER A N 1
ATOM 777 C CA . SER A 1 96 ? 7.469 -3.458 -5.411 1.00 91.44 96 SER A CA 1
ATOM 778 C C . SER A 1 96 ? 7.140 -3.575 -6.894 1.00 91.44 96 SER A C 1
ATOM 780 O O . SER A 1 96 ? 7.681 -4.440 -7.583 1.00 91.44 96 SER A O 1
ATOM 782 N N . LEU A 1 97 ? 6.264 -2.697 -7.381 1.00 92.94 97 LEU A N 1
ATOM 783 C CA . LEU A 1 97 ? 5.883 -2.589 -8.788 1.00 92.94 97 LEU A CA 1
ATOM 784 C C . LEU A 1 97 ? 6.248 -1.172 -9.263 1.00 92.94 97 LEU A C 1
ATOM 786 O O . LEU A 1 97 ? 5.561 -0.226 -8.871 1.00 92.94 97 LEU A O 1
ATOM 790 N N . PRO A 1 98 ? 7.345 -0.984 -10.023 1.00 93.56 98 PRO A N 1
ATOM 791 C CA . PRO A 1 98 ? 7.745 0.344 -10.482 1.00 93.56 98 PRO A CA 1
ATOM 792 C C . PRO A 1 98 ? 6.685 0.957 -11.403 1.00 93.56 98 PRO A C 1
ATOM 794 O O . PRO A 1 98 ? 6.395 0.414 -12.453 1.00 93.56 98 PRO A O 1
ATOM 797 N N . GLY A 1 99 ? 6.092 2.091 -11.036 1.00 92.44 99 GLY A N 1
ATOM 798 C CA . GLY A 1 99 ? 5.204 2.831 -11.940 1.00 92.44 99 GLY A CA 1
ATOM 799 C C . GLY A 1 99 ? 5.982 3.607 -13.007 1.00 92.44 99 GLY A C 1
ATOM 800 O O . GLY A 1 99 ? 7.210 3.646 -12.983 1.00 92.44 99 GLY A O 1
ATOM 801 N N . ALA A 1 100 ? 5.276 4.273 -13.922 1.00 93.75 100 ALA A N 1
ATOM 802 C CA . ALA A 1 100 ? 5.913 5.203 -14.853 1.00 93.75 100 ALA A CA 1
ATOM 803 C C . ALA A 1 100 ? 6.589 6.366 -14.104 1.00 93.75 100 ALA A C 1
ATOM 805 O O . ALA A 1 100 ? 6.009 6.932 -13.178 1.00 93.75 100 ALA A O 1
ATOM 806 N N . CYS A 1 101 ? 7.777 6.766 -14.562 1.00 94.50 101 CYS A N 1
ATOM 807 C CA . CYS A 1 101 ? 8.642 7.754 -13.918 1.00 94.50 101 CYS A CA 1
ATOM 808 C C . CYS A 1 101 ? 8.960 7.438 -12.438 1.00 94.50 101 CYS A C 1
ATOM 810 O O . CYS A 1 101 ? 8.783 8.296 -11.571 1.00 94.50 101 CYS A O 1
ATOM 812 N N . PRO A 1 102 ? 9.439 6.226 -12.104 1.00 94.50 102 PRO A N 1
ATOM 813 C CA . PRO A 1 102 ? 9.654 5.837 -10.716 1.00 94.50 102 PRO A CA 1
ATOM 814 C C . PRO A 1 102 ? 10.844 6.564 -10.059 1.00 94.50 102 PRO A C 1
ATOM 816 O O . PRO A 1 102 ? 11.079 6.399 -8.862 1.00 94.50 102 PRO A O 1
ATOM 819 N N . SER A 1 103 ? 11.617 7.362 -10.804 1.00 93.12 103 SER A N 1
ATOM 820 C CA . SER A 1 103 ? 12.694 8.209 -10.272 1.00 93.12 103 SER A CA 1
ATOM 821 C C . SER A 1 103 ? 12.221 9.520 -9.630 1.00 93.12 103 SER A C 1
ATOM 823 O O . SER A 1 103 ? 12.992 10.133 -8.886 1.00 93.12 103 SER A O 1
ATOM 825 N N . LEU A 1 104 ? 10.973 9.949 -9.861 1.00 94.25 104 LEU A N 1
ATOM 826 C CA . LEU A 1 104 ? 10.425 11.212 -9.353 1.00 94.25 104 LEU A CA 1
ATOM 827 C C . LEU A 1 104 ? 9.171 10.991 -8.502 1.00 94.25 104 LEU A C 1
ATOM 829 O O . LEU A 1 104 ? 8.443 10.017 -8.673 1.00 94.25 104 LEU A O 1
ATOM 833 N N . GLY A 1 105 ? 8.909 11.920 -7.578 1.00 93.94 105 GLY A N 1
ATOM 834 C CA . GLY A 1 105 ? 7.648 11.928 -6.835 1.00 93.94 105 GLY A CA 1
ATOM 835 C C . GLY A 1 105 ? 6.476 12.334 -7.730 1.00 93.94 105 GLY A C 1
ATOM 836 O O . GLY A 1 105 ? 6.681 13.015 -8.735 1.00 93.94 105 GLY A O 1
ATOM 837 N N . PHE A 1 106 ? 5.248 11.960 -7.359 1.00 90.94 106 PHE A N 1
ATOM 838 C CA . PHE A 1 106 ? 4.040 12.178 -8.170 1.00 90.94 106 PHE A CA 1
ATOM 839 C C . PHE A 1 106 ? 3.897 13.610 -8.709 1.00 90.94 106 PHE A C 1
ATOM 841 O O . PHE A 1 106 ? 3.583 13.790 -9.884 1.00 90.94 106 PHE A O 1
ATOM 848 N N . GLU A 1 107 ? 4.179 14.620 -7.884 1.00 93.31 107 GLU A N 1
ATOM 849 C CA . GLU A 1 107 ? 4.067 16.040 -8.254 1.00 93.31 107 GLU A CA 1
ATOM 850 C C . GLU A 1 107 ? 5.169 16.518 -9.213 1.00 93.31 107 GLU A C 1
ATOM 852 O O . GLU A 1 107 ? 5.014 17.522 -9.902 1.00 93.31 107 GLU A O 1
ATOM 857 N N . GLN A 1 108 ? 6.287 15.794 -9.274 1.00 95.31 108 GLN A N 1
ATOM 858 C CA . GLN A 1 108 ? 7.460 16.129 -10.082 1.00 95.31 108 GLN A CA 1
ATOM 859 C C . GLN A 1 108 ? 7.493 15.361 -11.410 1.00 95.31 108 GLN A C 1
ATOM 861 O O . GLN A 1 108 ? 8.330 15.648 -12.266 1.00 95.31 108 GLN A O 1
ATOM 866 N N . MET A 1 109 ? 6.609 14.375 -11.599 1.00 94.50 109 MET A N 1
ATOM 867 C CA . MET A 1 109 ? 6.605 13.535 -12.793 1.00 94.50 109 MET A CA 1
ATOM 868 C C . MET A 1 109 ? 6.303 14.350 -14.052 1.00 94.50 109 MET A C 1
ATOM 870 O O . MET A 1 109 ? 5.211 14.890 -14.232 1.00 94.50 109 MET A O 1
ATOM 874 N N . THR A 1 110 ? 7.241 14.356 -14.992 1.00 95.88 110 THR A N 1
ATOM 875 C CA . THR A 1 110 ? 7.070 15.006 -16.294 1.00 95.88 110 THR A CA 1
ATOM 876 C C . THR A 1 110 ? 6.643 14.006 -17.367 1.00 95.88 110 THR A C 1
ATOM 878 O O . THR A 1 110 ? 6.854 12.795 -17.254 1.00 95.88 110 THR A O 1
ATOM 881 N N . ARG A 1 111 ? 6.083 14.512 -18.476 1.00 96.38 111 ARG A N 1
ATOM 882 C CA . ARG A 1 111 ? 5.816 13.685 -19.665 1.00 96.38 111 ARG A CA 1
ATOM 883 C C . ARG A 1 111 ? 7.094 13.033 -20.198 1.00 96.38 111 ARG A C 1
ATOM 885 O O . ARG A 1 111 ? 7.048 11.872 -20.587 1.00 96.38 111 ARG A O 1
ATOM 892 N N . SER A 1 112 ? 8.214 13.759 -20.212 1.00 96.19 112 SER A N 1
ATOM 893 C CA . SER A 1 112 ? 9.499 13.222 -20.673 1.00 96.19 112 SER A CA 1
ATOM 894 C C . SER A 1 112 ? 9.980 12.074 -19.789 1.00 96.19 112 SER A C 1
ATOM 896 O O . SER A 1 112 ? 10.377 11.043 -20.318 1.00 96.19 112 SER A O 1
ATOM 898 N N . CYS A 1 113 ? 9.857 12.199 -18.466 1.00 94.31 113 CYS A N 1
ATOM 899 C CA . CYS A 1 113 ? 10.224 11.131 -17.543 1.00 94.31 113 CYS A CA 1
ATOM 900 C C . CYS A 1 113 ? 9.345 9.886 -17.715 1.00 94.31 113 CYS A C 1
ATOM 902 O O . CYS A 1 113 ? 9.867 8.788 -17.841 1.00 94.31 113 CYS A O 1
ATOM 904 N N . LYS A 1 114 ? 8.018 10.040 -17.827 1.00 94.50 114 LYS A N 1
ATOM 905 C CA . LYS A 1 114 ? 7.106 8.902 -18.065 1.00 94.50 114 LYS A CA 1
ATOM 906 C C . LYS A 1 114 ? 7.381 8.171 -19.385 1.00 94.50 114 LYS A C 1
ATOM 908 O O . LYS A 1 114 ? 7.104 6.982 -19.490 1.00 94.50 114 LYS A O 1
ATOM 913 N N . LEU A 1 115 ? 7.891 8.880 -20.396 1.00 92.00 115 LEU A N 1
ATOM 914 C CA . LEU A 1 115 ? 8.296 8.279 -21.669 1.00 92.00 115 LEU A CA 1
ATOM 915 C C . LEU A 1 115 ? 9.648 7.565 -21.574 1.00 92.00 115 LEU A C 1
ATOM 917 O O . LEU A 1 115 ? 9.799 6.513 -22.188 1.00 92.00 115 LEU A O 1
ATOM 921 N N . ALA A 1 116 ? 10.602 8.137 -20.834 1.00 90.75 116 ALA A N 1
ATOM 922 C CA . ALA A 1 116 ? 11.938 7.574 -20.643 1.00 90.75 116 ALA A CA 1
ATOM 923 C C . ALA A 1 116 ? 11.949 6.387 -19.666 1.00 90.75 116 ALA A C 1
ATOM 925 O O . ALA A 1 116 ? 12.739 5.465 -19.821 1.00 90.75 116 ALA A O 1
ATOM 926 N N . GLU A 1 117 ? 11.070 6.404 -18.668 1.00 92.81 117 GLU A N 1
ATOM 927 C CA . GLU A 1 117 ? 10.981 5.392 -17.624 1.00 92.81 117 GLU A CA 1
ATOM 928 C C . GLU A 1 117 ? 9.543 4.873 -17.541 1.00 92.81 117 GLU A C 1
ATOM 930 O O . GLU A 1 117 ? 8.716 5.386 -16.787 1.00 92.81 117 GLU A O 1
ATOM 935 N N . ARG A 1 118 ? 9.216 3.850 -18.334 1.00 92.12 118 ARG A N 1
ATOM 936 C CA . ARG A 1 118 ? 7.843 3.318 -18.401 1.00 92.12 118 ARG A CA 1
ATOM 937 C C . ARG A 1 118 ? 7.420 2.520 -17.164 1.00 92.12 118 ARG A C 1
ATOM 939 O O . ARG A 1 118 ? 6.227 2.328 -16.964 1.00 92.12 118 ARG A O 1
ATOM 946 N N . GLY A 1 119 ? 8.369 2.072 -16.339 1.00 93.50 119 GLY A N 1
ATOM 947 C CA . GLY A 1 119 ? 8.085 1.329 -15.104 1.00 93.50 119 GLY A CA 1
ATOM 948 C C . GLY A 1 119 ? 7.871 -0.178 -15.289 1.00 93.50 119 GLY A C 1
ATOM 949 O O . GLY A 1 119 ? 7.685 -0.907 -14.322 1.00 93.50 119 GLY A O 1
ATOM 950 N N . GLY A 1 120 ? 7.932 -0.697 -16.514 1.00 93.94 120 GLY A N 1
ATOM 951 C CA . GLY A 1 120 ? 7.743 -2.130 -16.753 1.00 93.94 120 GLY A CA 1
ATOM 952 C C . GLY A 1 120 ? 6.284 -2.565 -16.884 1.00 93.94 120 GLY A C 1
ATOM 953 O O . GLY A 1 120 ? 6.036 -3.725 -17.207 1.00 93.94 120 GLY A O 1
ATOM 954 N N . GLU A 1 121 ? 5.317 -1.665 -16.674 1.00 95.38 121 GLU A N 1
ATOM 955 C CA . GLU A 1 121 ? 3.911 -1.988 -16.899 1.00 95.38 121 GLU A CA 1
ATOM 956 C C . GLU A 1 121 ? 3.607 -2.117 -18.399 1.00 95.38 121 GLU A C 1
ATOM 958 O O . GLU A 1 121 ? 3.832 -1.194 -19.185 1.00 95.38 121 GLU A O 1
ATOM 963 N N . CYS A 1 122 ? 3.048 -3.255 -18.803 1.00 94.69 122 CYS A N 1
ATOM 964 C CA . CYS A 1 122 ? 2.603 -3.507 -20.170 1.00 94.69 122 CYS A CA 1
ATOM 965 C C . CYS A 1 122 ? 1.411 -4.474 -20.188 1.00 94.69 122 CYS A C 1
ATOM 967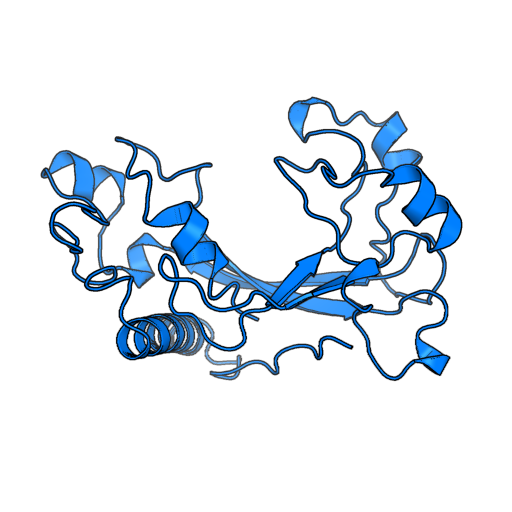 O O . CYS A 1 122 ? 1.113 -5.125 -19.195 1.00 94.69 122 CYS A O 1
ATOM 969 N N . ALA A 1 123 ? 0.693 -4.577 -21.311 1.00 95.31 123 ALA A N 1
ATOM 970 C CA . ALA A 1 123 ? -0.497 -5.434 -21.396 1.00 95.31 123 ALA A CA 1
ATOM 971 C C . ALA A 1 123 ? -0.173 -6.942 -21.382 1.00 95.31 123 ALA A C 1
ATOM 973 O O . ALA A 1 123 ? -0.981 -7.743 -20.917 1.00 95.31 123 ALA A O 1
ATOM 974 N N . ALA A 1 124 ? 0.998 -7.324 -21.898 1.00 95.25 124 ALA A N 1
ATOM 975 C CA . ALA A 1 124 ? 1.440 -8.710 -22.014 1.00 95.25 124 ALA A CA 1
ATOM 976 C C . ALA A 1 124 ? 2.921 -8.824 -21.606 1.00 95.25 124 ALA A C 1
ATOM 978 O O . ALA A 1 124 ? 3.789 -8.751 -22.476 1.00 95.25 124 ALA A O 1
ATOM 979 N N . PRO A 1 125 ? 3.213 -8.964 -20.297 1.00 94.19 125 PRO A N 1
ATOM 980 C CA . PRO A 1 125 ? 4.568 -9.125 -19.775 1.00 94.19 125 PRO A CA 1
ATOM 981 C C . PRO A 1 125 ? 5.324 -10.254 -20.466 1.00 94.19 125 PRO A C 1
ATOM 983 O O . PRO A 1 125 ? 4.843 -11.387 -20.533 1.00 94.19 125 PRO A O 1
ATOM 986 N N . ASN A 1 126 ? 6.513 -9.939 -20.966 1.00 92.06 126 ASN A N 1
ATOM 987 C CA . ASN A 1 126 ? 7.320 -10.842 -21.785 1.00 92.06 126 ASN A CA 1
ATOM 988 C C . ASN A 1 126 ? 8.755 -11.020 -21.264 1.00 92.06 126 ASN A C 1
ATOM 990 O O . ASN A 1 126 ? 9.543 -11.689 -21.922 1.00 92.06 126 ASN A O 1
ATOM 994 N N . GLY A 1 127 ? 9.100 -10.434 -20.113 1.00 89.12 127 GLY A N 1
ATOM 995 C CA . GLY A 1 127 ? 10.443 -10.547 -19.545 1.00 89.12 127 GLY A CA 1
ATOM 996 C C . GLY A 1 127 ? 11.439 -9.525 -20.085 1.00 89.12 127 GLY A C 1
ATOM 997 O O . GLY A 1 127 ? 12.589 -9.533 -19.658 1.00 89.12 127 GLY A O 1
ATOM 998 N N . GLU A 1 128 ? 11.030 -8.625 -20.979 1.00 91.19 128 GLU A N 1
ATOM 999 C CA . GLU A 1 128 ? 11.881 -7.518 -21.413 1.00 91.19 128 GLU A CA 1
ATOM 1000 C C . GLU A 1 128 ? 12.022 -6.465 -20.310 1.00 91.19 128 GLU A C 1
ATOM 1002 O O . GLU A 1 128 ? 11.134 -6.284 -19.474 1.00 91.19 128 GLU A O 1
ATOM 1007 N N . HIS A 1 129 ? 13.117 -5.702 -20.340 1.00 90.56 129 HIS A N 1
ATOM 1008 C CA . HIS A 1 129 ? 13.441 -4.718 -19.296 1.00 90.56 129 HIS A CA 1
ATOM 1009 C C . HIS A 1 129 ? 12.338 -3.669 -19.066 1.00 90.56 129 HIS A C 1
ATOM 1011 O O . HIS A 1 129 ? 12.226 -3.130 -17.966 1.00 90.56 129 HIS A O 1
ATOM 1017 N N . GLU A 1 130 ? 11.520 -3.388 -20.083 1.00 91.50 130 GLU A N 1
ATOM 1018 C CA . GLU A 1 130 ? 10.421 -2.418 -20.039 1.00 91.50 130 GLU A CA 1
ATOM 1019 C C . GLU A 1 130 ? 9.019 -3.052 -20.029 1.00 91.50 130 GLU A C 1
ATOM 1021 O O . GLU A 1 130 ? 8.031 -2.318 -20.055 1.00 91.50 130 GLU A O 1
ATOM 1026 N N . CYS A 1 131 ? 8.902 -4.384 -19.985 1.00 93.56 131 CYS A N 1
ATOM 1027 C CA . CYS A 1 131 ? 7.618 -5.090 -20.035 1.00 93.56 131 CYS A CA 1
ATOM 1028 C C . CYS A 1 131 ? 7.623 -6.311 -19.104 1.00 93.56 131 CYS A C 1
ATOM 1030 O O . CYS A 1 131 ? 7.719 -7.470 -19.518 1.00 93.56 131 CYS A O 1
ATOM 1032 N N . THR A 1 132 ? 7.524 -6.018 -17.809 1.00 93.06 132 THR A N 1
ATOM 1033 C CA . THR A 1 132 ? 7.755 -6.963 -16.715 1.00 93.06 132 THR A CA 1
ATOM 1034 C C . THR A 1 132 ? 6.499 -7.312 -15.929 1.00 93.06 132 THR A C 1
ATOM 1036 O O . THR A 1 132 ? 6.427 -8.394 -15.343 1.00 93.06 132 THR A O 1
ATOM 1039 N N . TRP A 1 133 ? 5.482 -6.448 -15.907 1.00 94.00 133 TRP A N 1
ATOM 1040 C CA . TRP A 1 133 ? 4.267 -6.703 -15.139 1.00 94.00 133 TRP A CA 1
ATOM 1041 C C . TRP A 1 133 ? 3.020 -6.048 -15.740 1.00 94.00 133 TRP A C 1
ATOM 1043 O O . TRP A 1 133 ? 3.087 -5.130 -16.549 1.00 94.00 133 TRP A O 1
ATOM 1053 N N . HIS A 1 134 ? 1.855 -6.553 -15.351 1.00 94.25 134 HIS A N 1
ATOM 1054 C CA . HIS A 1 134 ? 0.552 -5.965 -15.630 1.00 94.25 134 HIS A CA 1
ATOM 1055 C C . HIS A 1 134 ? -0.300 -6.056 -14.373 1.00 94.25 134 HIS A C 1
ATOM 1057 O O . HIS A 1 134 ? -0.346 -7.116 -13.744 1.00 94.25 134 HIS A O 1
ATOM 1063 N N . VAL A 1 135 ? -1.004 -4.983 -14.013 1.00 92.62 135 VAL A N 1
ATOM 1064 C CA . VAL A 1 135 ? -1.924 -4.999 -12.877 1.00 92.62 135 VAL A CA 1
ATOM 1065 C C . VAL A 1 135 ? -3.346 -4.684 -13.305 1.00 92.62 135 VAL A C 1
ATOM 1067 O O . VAL A 1 135 ? -3.605 -3.835 -14.151 1.00 92.62 135 VAL A O 1
ATOM 1070 N N . ARG A 1 136 ? -4.302 -5.340 -12.653 1.00 91.50 136 ARG A N 1
ATOM 1071 C CA . ARG A 1 136 ? -5.722 -5.020 -12.764 1.00 91.50 136 ARG A CA 1
ATOM 1072 C C . ARG A 1 136 ? -6.320 -4.867 -11.379 1.00 91.50 136 ARG A C 1
ATOM 1074 O O . ARG A 1 136 ? -6.159 -5.753 -10.538 1.00 91.50 136 ARG A O 1
ATOM 1081 N N . LEU A 1 137 ? -7.048 -3.775 -11.146 1.00 91.62 137 LEU A N 1
ATOM 1082 C CA . LEU A 1 137 ? -7.871 -3.632 -9.948 1.00 91.62 137 LEU A CA 1
ATOM 1083 C C . LEU A 1 137 ? -8.986 -4.682 -9.981 1.00 91.62 137 LEU A C 1
ATOM 1085 O O . LEU A 1 137 ? -9.749 -4.770 -10.939 1.00 91.62 137 LEU A O 1
ATOM 1089 N N . VAL A 1 138 ? -9.058 -5.485 -8.929 1.00 90.19 138 VAL A N 1
ATOM 1090 C CA . VAL A 1 138 ? -10.006 -6.595 -8.803 1.00 90.19 138 VAL A CA 1
ATOM 1091 C C . VAL A 1 138 ? -11.111 -6.249 -7.816 1.00 90.19 138 VAL A C 1
ATOM 1093 O O . VAL A 1 138 ? -12.267 -6.589 -8.044 1.00 90.19 138 VAL A O 1
ATOM 1096 N N . ALA A 1 139 ? -10.780 -5.566 -6.723 1.00 91.31 139 ALA A N 1
ATOM 1097 C CA . ALA A 1 139 ? -11.756 -5.139 -5.731 1.00 91.31 139 ALA A CA 1
ATOM 1098 C C . ALA A 1 139 ? -11.226 -3.983 -4.882 1.00 91.31 139 ALA A C 1
ATOM 1100 O O . ALA A 1 139 ? -10.016 -3.788 -4.758 1.00 91.31 139 ALA A O 1
ATOM 1101 N N . ALA A 1 140 ? -12.142 -3.260 -4.243 1.00 93.75 140 ALA A N 1
ATOM 1102 C CA . ALA A 1 140 ? -11.828 -2.216 -3.278 1.00 93.75 140 ALA A CA 1
ATOM 1103 C C . ALA A 1 140 ? -12.838 -2.221 -2.125 1.00 93.75 140 ALA A C 1
ATOM 1105 O O . ALA A 1 140 ? -14.044 -2.343 -2.348 1.00 93.75 140 ALA A O 1
ATOM 1106 N N . VAL A 1 141 ? -12.351 -2.042 -0.901 1.00 94.62 141 VAL A N 1
ATOM 1107 C CA . VAL A 1 141 ? -13.185 -1.833 0.292 1.00 94.62 141 VAL A CA 1
ATOM 1108 C C . VAL A 1 141 ? -12.791 -0.524 0.963 1.00 94.62 141 VAL A C 1
ATOM 1110 O O . VAL A 1 141 ? -11.619 -0.142 0.928 1.00 94.62 141 VAL A O 1
ATOM 1113 N N . ALA A 1 142 ? -13.769 0.183 1.528 1.00 95.69 142 ALA A N 1
ATOM 1114 C CA . ALA A 1 142 ? -13.507 1.395 2.294 1.00 95.69 142 ALA A CA 1
ATOM 1115 C C . ALA A 1 142 ? -12.969 1.029 3.681 1.00 95.69 142 ALA A C 1
ATOM 1117 O O . ALA A 1 142 ? -13.383 0.026 4.260 1.00 95.69 142 ALA A O 1
ATOM 1118 N N . LEU A 1 143 ? -12.051 1.839 4.208 1.00 93.81 143 LEU A N 1
ATOM 1119 C CA . LEU A 1 143 ? -11.566 1.662 5.576 1.00 93.81 143 LEU A CA 1
ATOM 1120 C C . LEU A 1 143 ? -12.661 1.956 6.596 1.00 93.81 143 LEU A C 1
ATOM 1122 O O . LEU A 1 143 ? -12.792 1.189 7.538 1.00 93.81 143 LEU A O 1
ATOM 1126 N N . ASP A 1 144 ? -13.487 2.980 6.363 1.00 95.31 144 ASP A N 1
ATOM 1127 C CA . ASP A 1 144 ? -14.622 3.310 7.239 1.00 95.31 144 ASP A CA 1
ATOM 1128 C C . ASP A 1 144 ? -15.563 2.102 7.415 1.00 95.31 144 ASP A C 1
ATOM 1130 O O . ASP A 1 144 ? -15.893 1.708 8.531 1.00 95.31 144 ASP A O 1
ATOM 1134 N N . GLU A 1 145 ? -15.883 1.430 6.303 1.00 96.69 145 GLU A N 1
ATOM 1135 C CA . GLU A 1 145 ? -16.690 0.203 6.272 1.00 96.69 145 GLU A CA 1
ATOM 1136 C C . GLU A 1 145 ? -16.012 -0.962 7.013 1.00 96.69 145 GLU A C 1
ATOM 1138 O O . GLU A 1 145 ? -16.682 -1.732 7.699 1.00 96.69 145 GLU A O 1
ATOM 1143 N N . LEU A 1 146 ? -14.687 -1.099 6.887 1.00 95.31 146 LEU A N 1
ATOM 1144 C CA . LEU A 1 146 ? -13.927 -2.153 7.559 1.00 95.31 146 LEU A CA 1
ATOM 1145 C C . LEU A 1 146 ? -13.890 -1.966 9.077 1.00 95.31 146 LEU A C 1
ATOM 1147 O O . LEU A 1 146 ? -14.041 -2.941 9.810 1.00 95.31 146 LEU A O 1
ATOM 1151 N N . ILE A 1 147 ? -13.687 -0.735 9.541 1.00 93.88 147 ILE A N 1
ATOM 1152 C CA . ILE A 1 147 ? -13.553 -0.437 10.971 1.00 93.88 147 ILE A CA 1
ATOM 1153 C C . ILE A 1 147 ? -14.899 -0.154 11.653 1.00 93.88 147 ILE A C 1
ATOM 1155 O O . ILE A 1 147 ? -14.934 0.084 12.860 1.00 93.88 147 ILE A O 1
ATOM 1159 N N . GLY A 1 148 ? -15.996 -0.178 10.890 1.00 95.62 148 GLY A N 1
ATOM 1160 C CA . GLY A 1 148 ? -17.356 -0.040 11.404 1.00 95.62 148 GLY A CA 1
ATOM 1161 C C . GLY A 1 148 ? -17.741 1.385 11.800 1.00 95.62 148 GLY A C 1
ATOM 1162 O O . GLY A 1 148 ? -18.482 1.554 12.764 1.00 95.62 148 GLY A O 1
ATOM 1163 N N . VAL A 1 149 ? -17.256 2.400 11.080 1.00 95.31 149 VAL A N 1
ATOM 1164 C CA . VAL A 1 149 ? -17.627 3.811 11.299 1.00 95.31 149 VAL A CA 1
ATOM 1165 C C . VAL A 1 149 ? -18.294 4.398 10.056 1.00 95.31 149 VAL A C 1
ATOM 1167 O O . VAL A 1 149 ? -18.047 3.944 8.940 1.00 95.31 149 VAL A O 1
ATOM 1170 N N . SER A 1 150 ? -19.129 5.425 10.235 1.00 95.06 150 SER A N 1
ATOM 1171 C CA . SER A 1 150 ? -19.779 6.133 9.120 1.00 95.06 150 SER A CA 1
ATOM 1172 C C . SER A 1 150 ? -18.760 6.842 8.225 1.00 95.06 150 SER A C 1
ATOM 1174 O O . SER A 1 150 ? -18.773 6.688 7.005 1.00 95.06 150 SER A O 1
ATOM 1176 N N . SER A 1 151 ? -17.854 7.603 8.841 1.00 94.12 151 SER A N 1
ATOM 1177 C CA . SER A 1 151 ? -16.707 8.226 8.189 1.00 94.12 151 SER A CA 1
ATOM 1178 C C . SER A 1 151 ? -15.633 8.578 9.220 1.00 94.12 151 SER A C 1
ATOM 1180 O O . SER A 1 151 ? -15.926 8.796 10.398 1.00 94.12 151 SER A O 1
ATOM 1182 N N . TYR A 1 152 ? -14.381 8.663 8.772 1.00 91.88 152 TYR A N 1
ATOM 1183 C CA . TYR A 1 152 ? -13.267 9.161 9.583 1.00 91.88 152 TYR A CA 1
ATOM 1184 C C . TYR A 1 152 ? -13.522 10.570 10.136 1.00 91.88 152 TYR A C 1
ATOM 1186 O O . TYR A 1 152 ? -13.197 10.863 11.284 1.00 91.88 152 TYR A O 1
ATOM 1194 N N . GLU A 1 153 ? -14.129 11.441 9.329 1.00 92.44 153 GLU A N 1
ATOM 1195 C CA . GLU A 1 153 ? -14.448 12.811 9.728 1.00 92.44 153 GLU A CA 1
ATOM 1196 C C . GLU A 1 153 ? -15.480 12.843 10.862 1.00 92.44 153 GLU A C 1
ATOM 1198 O O . GLU A 1 153 ? -15.253 13.512 11.868 1.00 92.44 153 GLU A O 1
ATOM 1203 N N . GLU A 1 154 ? -16.566 12.071 10.751 1.00 93.19 154 GLU A N 1
ATOM 1204 C CA . GLU A 1 154 ? -17.593 11.976 11.797 1.00 93.19 154 GLU A CA 1
ATOM 1205 C C . GLU A 1 154 ? -17.050 11.356 13.089 1.00 93.19 154 GLU A C 1
ATOM 1207 O O . GLU A 1 154 ? -17.348 11.848 14.181 1.00 93.19 154 GLU A O 1
ATOM 1212 N N . LEU A 1 155 ? -16.211 10.317 12.976 1.00 92.94 155 LEU A N 1
ATOM 1213 C CA . LEU A 1 155 ? -15.531 9.721 14.126 1.00 92.94 155 LEU A CA 1
ATOM 1214 C C . LEU A 1 155 ? -14.779 10.803 14.910 1.00 92.94 155 LEU A C 1
ATOM 1216 O O . LEU A 1 155 ? -15.011 10.968 16.105 1.00 92.94 155 LEU A O 1
ATOM 1220 N N . HIS A 1 156 ? -13.955 11.602 14.233 1.00 91.62 156 HIS A N 1
ATOM 1221 C CA . HIS A 1 156 ? -13.214 12.691 14.870 1.00 91.62 156 HIS A CA 1
ATOM 1222 C C . HIS A 1 156 ? -14.111 13.832 15.369 1.00 91.62 156 HIS A C 1
ATOM 1224 O O . HIS A 1 156 ? -13.874 14.352 16.459 1.00 91.62 156 HIS A O 1
ATOM 1230 N N . ALA A 1 157 ? -15.153 14.210 14.622 1.00 92.62 157 ALA A N 1
ATOM 1231 C CA . ALA A 1 157 ? -16.094 15.257 15.030 1.00 92.62 157 ALA A CA 1
ATOM 1232 C C . ALA A 1 157 ? -16.829 14.905 16.337 1.00 92.62 157 ALA A C 1
ATOM 1234 O O . ALA A 1 157 ? -17.144 15.792 17.129 1.00 92.62 157 ALA A O 1
ATOM 1235 N N . SER A 1 158 ? -17.045 13.611 16.595 1.00 93.06 158 SER A N 1
ATOM 1236 C CA . SER A 1 158 ? -17.601 13.092 17.853 1.00 93.06 158 SER A CA 1
ATOM 1237 C C . SER A 1 158 ? -16.577 12.895 18.986 1.00 93.06 158 SER A C 1
ATOM 1239 O O . SER A 1 158 ? -16.937 12.417 20.060 1.00 93.06 158 SER A O 1
ATOM 1241 N N . GLY A 1 159 ? -15.306 13.258 18.776 1.00 92.00 159 GLY A N 1
ATOM 1242 C CA . GLY A 1 159 ? -14.220 13.050 19.742 1.00 92.00 159 GLY A CA 1
ATOM 1243 C C . GLY A 1 159 ? -13.605 11.644 19.725 1.00 92.00 159 GLY A C 1
ATOM 1244 O O . GLY A 1 159 ? -12.793 11.322 20.595 1.00 92.00 159 GLY A O 1
ATOM 1245 N N . GLY A 1 160 ? -13.971 10.811 18.749 1.00 92.31 160 GLY A N 1
ATOM 1246 C CA . GLY A 1 160 ? -13.390 9.493 18.526 1.00 92.31 160 GLY A CA 1
ATOM 1247 C C . GLY A 1 160 ? -12.009 9.532 17.868 1.00 92.31 160 GLY A C 1
ATOM 1248 O O . GLY A 1 160 ? -11.549 10.560 17.367 1.00 92.31 160 GLY A O 1
ATOM 1249 N N . ARG A 1 161 ? -11.336 8.381 17.887 1.00 91.19 161 ARG A N 1
ATOM 1250 C CA . ARG A 1 161 ? -10.011 8.125 17.305 1.00 91.19 161 ARG A CA 1
ATOM 1251 C C . ARG A 1 161 ? -9.966 6.682 16.825 1.00 91.19 161 ARG A C 1
ATOM 1253 O O . ARG A 1 161 ? -10.447 5.800 17.530 1.00 91.19 161 ARG A O 1
ATOM 1260 N N . GLU A 1 162 ? -9.368 6.413 15.668 1.00 90.62 162 GLU A N 1
ATOM 1261 C CA . GLU A 1 162 ? -9.215 5.020 15.226 1.00 90.62 162 GLU A CA 1
ATOM 1262 C C . GLU A 1 162 ? -8.304 4.232 16.161 1.00 90.62 162 GLU A C 1
ATOM 1264 O O . GLU A 1 162 ? -8.549 3.054 16.411 1.00 90.62 162 GLU A O 1
ATOM 1269 N N . TYR A 1 163 ? -7.273 4.891 16.686 1.00 90.56 163 TYR A N 1
ATOM 1270 C CA . TYR A 1 163 ? -6.326 4.296 17.611 1.00 90.56 163 TYR A CA 1
ATOM 1271 C C . TYR A 1 163 ? -5.735 5.347 18.561 1.00 90.56 163 TYR A C 1
ATOM 1273 O O . TYR A 1 163 ? -5.541 6.509 18.208 1.00 90.56 163 TYR A O 1
ATOM 1281 N N . ASP A 1 164 ? -5.437 4.934 19.781 1.00 88.50 164 ASP A N 1
ATOM 1282 C CA . ASP A 1 164 ? -4.777 5.723 20.805 1.00 88.50 164 ASP A CA 1
ATOM 1283 C C . ASP A 1 164 ? -3.595 4.909 21.357 1.00 88.50 164 ASP A C 1
ATOM 1285 O O . ASP A 1 164 ? -3.812 3.873 21.996 1.00 88.50 164 ASP A O 1
ATOM 1289 N N . PRO A 1 165 ? -2.343 5.348 21.123 1.00 86.44 165 PRO A N 1
ATOM 1290 C CA . PRO A 1 165 ? -1.162 4.605 21.542 1.00 86.44 165 PRO A CA 1
ATOM 1291 C C . PRO A 1 165 ? -0.995 4.516 23.062 1.00 86.44 165 PRO A C 1
ATOM 1293 O O . PRO A 1 165 ? -0.294 3.617 23.519 1.00 86.44 165 PRO A O 1
ATOM 1296 N N . GLU A 1 166 ? -1.606 5.410 23.847 1.00 88.44 166 GLU A N 1
ATOM 1297 C CA . GLU A 1 166 ? -1.510 5.361 25.312 1.00 88.44 166 GLU A CA 1
ATOM 1298 C C . GLU A 1 166 ? -2.373 4.243 25.900 1.00 88.44 166 GLU A C 1
ATOM 1300 O O . GLU A 1 166 ? -2.034 3.664 26.932 1.00 88.44 166 GLU A O 1
ATOM 1305 N N . THR A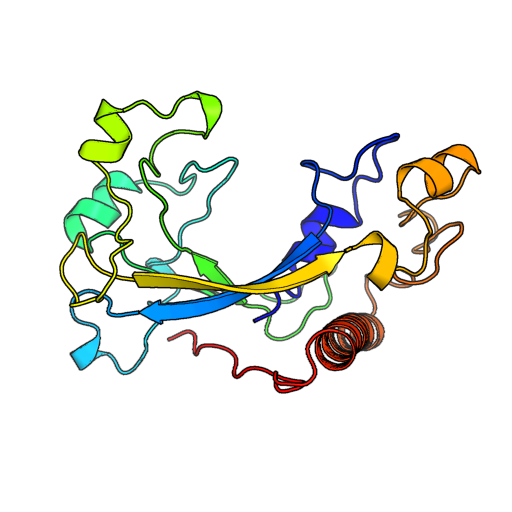 1 167 ? -3.487 3.928 25.236 1.00 91.69 167 THR A N 1
ATOM 1306 C CA . THR A 1 167 ? -4.452 2.925 25.708 1.00 91.69 167 THR A CA 1
ATOM 1307 C C . THR A 1 167 ? -4.438 1.631 24.895 1.00 91.69 167 THR A C 1
ATOM 1309 O O . THR A 1 167 ? -5.081 0.665 25.308 1.00 91.69 167 THR A O 1
ATOM 1312 N N . ASP A 1 168 ? -3.704 1.599 23.774 1.00 91.00 168 ASP A N 1
ATOM 1313 C CA . ASP A 1 168 ? -3.683 0.514 22.781 1.00 91.00 168 ASP A CA 1
ATOM 1314 C C . ASP A 1 168 ? -5.099 0.156 22.286 1.00 91.00 168 ASP A C 1
ATOM 1316 O O . ASP A 1 168 ? -5.476 -1.014 22.157 1.00 91.00 168 ASP A O 1
ATOM 1320 N N . ARG A 1 169 ? -5.937 1.185 22.091 1.00 92.81 169 ARG A N 1
ATOM 1321 C CA . ARG A 1 169 ? -7.365 1.061 21.753 1.00 92.81 169 ARG A CA 1
ATOM 1322 C C . ARG A 1 169 ? -7.856 2.187 20.864 1.00 92.81 169 ARG A C 1
ATOM 1324 O O . ARG A 1 169 ? -7.319 3.288 20.898 1.0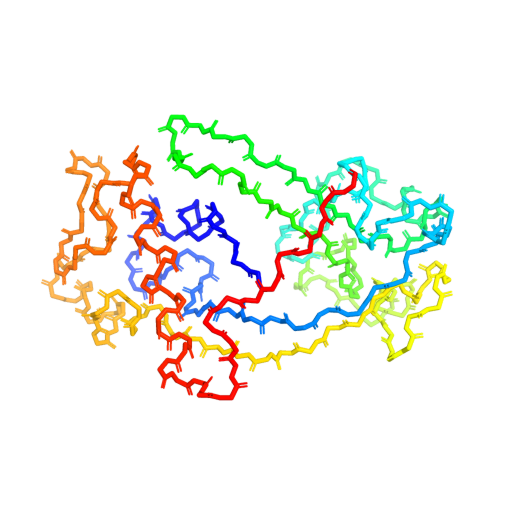0 92.81 169 ARG A O 1
ATOM 1331 N N . GLY A 1 170 ? -8.905 1.930 20.096 1.00 92.19 170 GLY A N 1
ATOM 1332 C CA . GLY A 1 170 ? -9.689 2.980 19.459 1.00 92.19 170 GLY A CA 1
ATOM 1333 C C . GLY A 1 170 ? -10.694 3.621 20.423 1.00 92.19 170 GLY A C 1
ATOM 1334 O O . GLY A 1 170 ? -11.036 3.087 21.480 1.00 92.19 170 GLY A O 1
ATOM 1335 N N . VAL A 1 171 ? -11.188 4.797 20.043 1.00 92.94 171 VAL A N 1
ATOM 1336 C CA . VAL A 1 171 ? -12.266 5.521 20.724 1.00 92.94 171 VAL A CA 1
ATOM 1337 C C . VAL A 1 171 ? -13.394 5.700 19.715 1.00 92.94 171 VAL A C 1
ATOM 1339 O O . VAL A 1 171 ? -13.240 6.434 18.745 1.00 92.94 171 VAL A O 1
ATOM 1342 N N . GLY A 1 172 ? -14.520 5.012 19.912 1.00 92.44 172 GLY A N 1
ATOM 1343 C CA . GLY A 1 172 ? -15.625 4.970 18.937 1.00 92.44 172 GLY A CA 1
ATOM 1344 C C . GLY A 1 172 ? -15.500 3.863 17.878 1.00 92.44 172 GLY A C 1
ATOM 1345 O O . GLY A 1 172 ? -16.430 3.641 17.112 1.00 92.44 172 GLY A O 1
ATOM 1346 N N . THR A 1 173 ? -14.393 3.120 17.873 1.00 93.06 173 THR A N 1
ATOM 1347 C CA . THR A 1 173 ? -14.208 1.847 17.159 1.00 93.06 173 THR A CA 1
ATOM 1348 C C . THR A 1 173 ? -13.243 0.973 17.962 1.00 93.06 173 THR A C 1
ATOM 1350 O O . THR A 1 173 ? -12.405 1.507 18.680 1.00 93.06 173 THR A O 1
ATOM 1353 N N . SER A 1 174 ? -13.357 -0.352 17.853 1.00 94.94 174 SER A N 1
ATOM 1354 C CA . SER A 1 174 ? -12.454 -1.314 18.506 1.00 94.94 174 SER A CA 1
ATOM 1355 C C . SER A 1 174 ? -11.574 -2.080 17.514 1.00 94.94 174 SER A C 1
ATOM 1357 O O . SER A 1 174 ? -10.863 -3.012 17.892 1.00 94.94 174 SER A O 1
ATOM 1359 N N . PHE A 1 175 ? -11.644 -1.747 16.219 1.00 93.69 175 PHE A N 1
ATOM 1360 C CA . PHE A 1 175 ? -10.967 -2.514 15.169 1.00 93.69 175 PHE A CA 1
ATOM 1361 C C . PHE A 1 175 ? -9.443 -2.565 15.377 1.00 93.69 175 PHE A C 1
ATOM 1363 O O . PHE A 1 175 ? -8.797 -3.593 15.151 1.00 93.69 175 PHE A O 1
ATOM 1370 N N . TRP A 1 176 ? -8.857 -1.471 15.865 1.00 91.12 176 TRP A N 1
ATOM 1371 C CA . TRP A 1 176 ? -7.423 -1.360 16.123 1.00 91.12 176 TRP A CA 1
ATOM 1372 C C . TRP A 1 176 ? -7.017 -1.694 17.567 1.00 91.12 176 TRP A C 1
ATOM 1374 O O . TRP A 1 176 ? -5.858 -1.531 17.905 1.00 91.12 176 TRP A O 1
ATOM 1384 N N . ASP A 1 177 ? -7.898 -2.229 18.415 1.00 92.75 177 ASP A N 1
ATOM 1385 C CA . ASP A 1 177 ? -7.552 -2.524 19.817 1.00 92.75 177 ASP A CA 1
ATOM 1386 C C . ASP A 1 177 ? -6.508 -3.635 19.954 1.00 92.75 177 ASP A C 1
ATOM 1388 O O . ASP A 1 177 ? -6.753 -4.764 19.530 1.00 92.75 177 ASP A O 1
ATOM 1392 N N . GLY A 1 178 ? -5.388 -3.408 20.634 1.00 90.94 178 GLY A N 1
ATOM 1393 C CA . GLY A 1 178 ? -4.334 -4.413 20.765 1.00 90.94 178 GLY A CA 1
ATOM 1394 C C . GLY A 1 178 ? -3.584 -4.595 19.454 1.00 90.94 178 GLY A C 1
ATOM 1395 O O . GLY A 1 178 ? -3.663 -5.654 18.823 1.00 90.94 178 GLY A O 1
ATOM 1396 N N . ILE A 1 179 ? -2.891 -3.556 18.996 1.00 86.56 179 ILE A N 1
ATOM 1397 C CA . ILE A 1 179 ? -2.126 -3.608 17.743 1.00 86.56 179 ILE A CA 1
ATOM 1398 C C . ILE A 1 179 ? -0.895 -4.524 17.868 1.00 86.56 179 ILE A C 1
ATOM 1400 O O . ILE A 1 179 ? -0.431 -5.120 16.890 1.00 86.56 179 ILE A O 1
ATOM 1404 N N . HIS A 1 180 ? -0.398 -4.693 19.094 1.00 85.69 180 HIS A N 1
ATOM 1405 C CA . HIS A 1 180 ? 0.743 -5.545 19.425 1.00 85.69 180 HIS A CA 1
ATOM 1406 C C . HIS A 1 180 ? 0.370 -7.029 19.592 1.00 85.69 180 HIS A C 1
ATOM 1408 O O . HIS A 1 180 ? 1.258 -7.868 19.725 1.00 85.69 180 HIS A O 1
ATOM 1414 N N . ASP A 1 181 ? -0.922 -7.364 19.549 1.00 89.12 181 ASP A N 1
ATOM 1415 C CA . ASP A 1 181 ? -1.438 -8.727 19.687 1.00 89.12 181 ASP A CA 1
ATOM 1416 C C . ASP A 1 181 ? -1.487 -9.435 18.319 1.00 89.12 181 ASP A C 1
ATOM 1418 O O . ASP A 1 181 ? -2.152 -8.982 17.379 1.00 89.12 181 ASP A O 1
ATOM 1422 N N . ALA A 1 182 ? -0.756 -10.547 18.197 1.00 87.00 182 ALA A N 1
ATOM 1423 C CA . ALA A 1 182 ? -0.645 -11.314 16.958 1.00 87.00 182 ALA A CA 1
ATOM 1424 C C . ALA A 1 182 ? -1.973 -11.956 16.527 1.00 87.00 182 ALA A C 1
ATOM 1426 O O . ALA A 1 182 ? -2.277 -11.984 15.333 1.00 87.00 182 ALA A O 1
ATOM 1427 N N . GLU A 1 183 ? -2.786 -12.427 17.474 1.00 90.31 183 GLU A N 1
ATOM 1428 C CA . GLU A 1 183 ? -4.072 -13.058 17.168 1.00 90.31 183 GLU A CA 1
ATOM 1429 C C . GLU A 1 183 ? -5.081 -12.006 16.713 1.00 90.31 183 GLU A C 1
ATOM 1431 O O . GLU A 1 183 ? -5.711 -12.164 15.669 1.00 90.31 183 GLU A O 1
ATOM 1436 N N . LYS A 1 184 ? -5.117 -10.842 17.370 1.00 91.06 184 LYS A N 1
ATOM 1437 C CA . LYS A 1 184 ? -5.946 -9.727 16.884 1.00 91.06 184 LYS A CA 1
ATOM 1438 C C . LYS A 1 184 ? -5.504 -9.216 15.513 1.00 91.06 184 LYS A C 1
ATOM 1440 O O . LYS A 1 184 ? -6.329 -8.809 14.698 1.00 91.06 184 LYS A O 1
ATOM 1445 N N . ASN A 1 185 ? -4.203 -9.239 15.219 1.00 87.62 185 ASN A N 1
ATOM 1446 C CA . ASN A 1 185 ? -3.695 -8.922 13.884 1.00 87.62 185 ASN A CA 1
ATOM 1447 C C . ASN A 1 185 ? -4.170 -9.938 12.834 1.00 87.62 185 ASN A C 1
ATOM 1449 O O . ASN A 1 185 ? -4.553 -9.527 11.736 1.00 87.62 185 ASN A O 1
ATOM 1453 N N . LYS A 1 186 ? -4.208 -11.236 13.163 1.00 87.62 186 LYS A N 1
ATOM 1454 C CA . LYS A 1 186 ? -4.807 -12.269 12.298 1.00 87.62 186 LYS A CA 1
ATOM 1455 C C . LYS A 1 186 ? -6.302 -12.014 12.087 1.00 87.62 186 LYS A C 1
ATOM 1457 O O . LYS A 1 186 ? -6.750 -12.021 10.937 1.00 87.62 186 LYS A O 1
ATOM 1462 N N . ASP A 1 187 ? -7.037 -11.675 13.145 1.00 91.19 187 ASP A N 1
ATOM 1463 C CA . ASP A 1 187 ? -8.466 -11.353 13.072 1.00 91.19 187 ASP A CA 1
ATOM 1464 C C . ASP A 1 187 ? -8.746 -10.152 12.158 1.00 91.19 187 ASP A C 1
ATOM 1466 O O . ASP A 1 187 ? -9.652 -10.202 11.329 1.00 91.19 187 ASP A O 1
ATOM 1470 N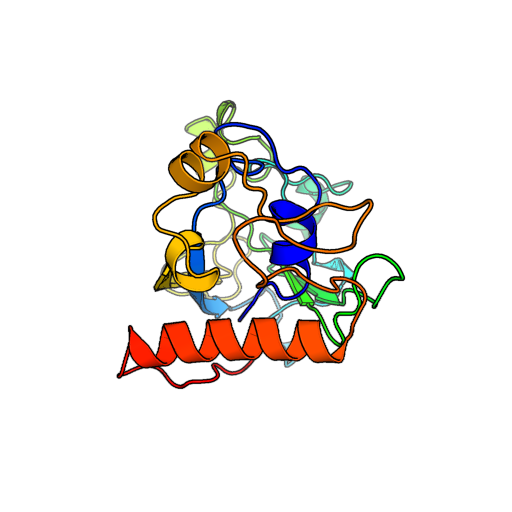 N . ARG A 1 188 ? -7.925 -9.094 12.204 1.00 91.12 188 ARG A N 1
ATOM 1471 C CA . ARG A 1 188 ? -8.053 -7.933 11.295 1.00 91.12 188 ARG A CA 1
ATOM 1472 C C . ARG A 1 188 ? -7.938 -8.327 9.828 1.00 91.12 188 ARG A C 1
ATOM 1474 O O . ARG A 1 188 ? -8.710 -7.850 8.992 1.00 91.12 188 ARG A O 1
ATOM 1481 N N . ILE A 1 189 ? -6.984 -9.202 9.498 1.00 88.50 189 ILE A N 1
ATOM 1482 C CA . ILE A 1 189 ? -6.844 -9.725 8.133 1.00 88.50 189 ILE A CA 1
ATOM 1483 C C . ILE A 1 189 ? -8.082 -10.533 7.751 1.00 88.50 189 ILE A C 1
ATOM 1485 O O . ILE A 1 189 ? -8.590 -10.378 6.638 1.00 88.50 189 ILE A O 1
ATOM 1489 N N . TYR A 1 190 ? -8.589 -11.354 8.668 1.00 90.12 190 TYR A N 1
ATOM 1490 C CA . TYR A 1 190 ? -9.785 -12.156 8.449 1.00 90.12 190 TYR A CA 1
ATOM 1491 C C . TYR A 1 190 ? -11.044 -11.299 8.237 1.00 90.12 190 TYR A C 1
ATOM 1493 O O . TYR A 1 190 ? -11.782 -11.528 7.277 1.00 90.12 190 TYR A O 1
ATOM 1501 N N . GLU A 1 191 ? -11.264 -10.255 9.038 1.00 92.38 191 GLU A N 1
ATOM 1502 C CA . GLU A 1 191 ? -12.381 -9.319 8.858 1.00 92.38 191 GLU A CA 1
ATOM 1503 C C . GLU A 1 191 ? -12.310 -8.601 7.513 1.00 92.38 191 GLU A C 1
ATOM 1505 O O . GLU A 1 191 ? -13.311 -8.480 6.799 1.00 92.38 191 GLU A O 1
ATOM 1510 N N . ALA A 1 192 ? -11.110 -8.198 7.107 1.00 91.38 192 ALA A N 1
ATOM 1511 C CA . ALA A 1 192 ? -10.918 -7.566 5.818 1.00 91.38 192 ALA A CA 1
ATOM 1512 C C . ALA A 1 192 ? -11.180 -8.555 4.664 1.00 91.38 192 ALA A C 1
ATOM 1514 O O . ALA A 1 192 ? -11.840 -8.203 3.684 1.00 91.38 192 ALA A O 1
ATOM 1515 N N . GLN A 1 193 ? -10.757 -9.820 4.787 1.00 90.19 193 GLN A N 1
ATOM 1516 C CA . GLN A 1 193 ? -11.102 -10.886 3.837 1.00 90.19 193 GLN A CA 1
ATOM 1517 C C . GLN A 1 193 ? -12.612 -11.134 3.760 1.00 90.19 193 GLN A C 1
ATOM 1519 O O . GLN A 1 193 ? -13.157 -11.186 2.654 1.00 90.19 193 GLN A O 1
ATOM 1524 N N . LYS A 1 194 ? -13.295 -11.227 4.905 1.00 91.81 194 LYS A N 1
ATOM 1525 C CA . LYS A 1 194 ? -14.756 -11.347 4.985 1.00 91.81 194 LYS A CA 1
ATOM 1526 C C . LYS A 1 194 ? -15.451 -10.190 4.288 1.00 91.81 194 LYS A C 1
ATOM 1528 O O . LYS A 1 194 ? -16.388 -10.421 3.529 1.00 91.81 194 LYS A O 1
ATOM 1533 N N . LEU A 1 195 ? -14.997 -8.956 4.511 1.00 93.62 195 LEU A N 1
ATOM 1534 C CA . LEU A 1 195 ? -15.585 -7.786 3.870 1.00 93.62 195 LEU A CA 1
ATOM 1535 C C . LEU A 1 195 ? -15.467 -7.866 2.345 1.00 93.62 195 LEU A C 1
ATOM 1537 O O . LEU A 1 195 ? -16.450 -7.649 1.638 1.00 93.62 195 LEU A O 1
ATOM 1541 N N . PHE A 1 196 ? -14.299 -8.262 1.836 1.00 92.75 196 PHE A N 1
ATOM 1542 C CA . PHE A 1 196 ? -14.125 -8.513 0.409 1.00 92.75 196 PHE A CA 1
ATOM 1543 C C . PHE A 1 196 ? -15.050 -9.624 -0.109 1.00 92.75 196 PHE A C 1
ATOM 1545 O O . PHE A 1 196 ? -15.705 -9.420 -1.125 1.00 92.75 196 PHE A O 1
ATOM 1552 N N . ALA A 1 197 ? -15.156 -10.762 0.581 1.00 91.12 197 ALA A N 1
ATOM 1553 C CA . ALA A 1 197 ? -16.024 -11.865 0.157 1.00 91.12 197 ALA A CA 1
ATOM 1554 C C . ALA A 1 197 ? -17.516 -11.486 0.160 1.00 91.12 197 ALA A C 1
ATOM 1556 O O . ALA A 1 197 ? -18.263 -11.869 -0.741 1.00 91.12 197 ALA A O 1
ATOM 1557 N N . ARG A 1 198 ? -17.951 -10.687 1.145 1.00 92.50 198 ARG A N 1
ATOM 1558 C CA . ARG A 1 198 ? -19.318 -10.150 1.204 1.00 92.50 198 ARG A CA 1
ATOM 1559 C C . ARG A 1 198 ? -19.605 -9.160 0.080 1.00 92.50 198 ARG A C 1
ATOM 1561 O O . ARG A 1 198 ? -20.727 -9.122 -0.393 1.00 92.50 198 ARG A O 1
ATOM 1568 N N . LYS A 1 199 ? -18.631 -8.347 -0.327 1.00 94.38 199 LYS A N 1
ATOM 1569 C CA . LYS A 1 199 ? -18.839 -7.292 -1.333 1.00 94.38 199 LYS A CA 1
ATOM 1570 C C . LYS A 1 199 ? -18.615 -7.775 -2.767 1.00 94.38 199 LYS A C 1
ATOM 1572 O O . LYS A 1 199 ? -19.196 -7.240 -3.704 1.00 94.38 199 LYS A O 1
ATOM 1577 N N . PHE A 1 200 ? -17.778 -8.794 -2.939 1.00 91.81 200 PHE A N 1
ATOM 1578 C CA . PHE A 1 200 ? -17.356 -9.319 -4.232 1.00 91.81 200 PHE A CA 1
ATOM 1579 C C . PHE A 1 200 ? -17.553 -10.839 -4.266 1.00 91.81 200 PHE A C 1
ATOM 1581 O O . PHE A 1 200 ? -16.589 -11.596 -4.251 1.00 91.81 200 PHE A O 1
ATOM 1588 N N . HIS A 1 201 ? -18.812 -11.285 -4.337 1.00 84.75 201 HIS A N 1
ATOM 1589 C CA . HIS A 1 201 ? -19.218 -12.698 -4.219 1.00 84.75 201 HIS A CA 1
ATOM 1590 C C . HIS A 1 201 ? -18.568 -13.669 -5.219 1.00 84.75 201 HIS A C 1
ATOM 1592 O O . HIS A 1 201 ? -18.548 -14.872 -4.984 1.00 84.75 201 HIS A O 1
ATOM 1598 N N . LEU A 1 202 ? -18.049 -13.160 -6.339 1.00 83.31 202 LEU A N 1
ATOM 1599 C CA . LEU A 1 202 ? -17.348 -13.957 -7.351 1.00 83.31 202 LEU A CA 1
ATOM 1600 C C . LEU A 1 202 ? -15.850 -14.126 -7.054 1.00 83.31 202 LEU A C 1
ATOM 1602 O O . LEU A 1 202 ? -15.142 -14.776 -7.819 1.00 83.31 202 LEU A O 1
ATOM 1606 N N . GLN A 1 203 ? -15.345 -13.518 -5.979 1.00 74.00 203 GLN A N 1
ATOM 1607 C CA . GLN A 1 203 ? -13.953 -13.641 -5.563 1.00 74.00 203 GLN A CA 1
ATOM 1608 C C . GLN A 1 203 ? -13.821 -14.644 -4.425 1.00 74.00 203 GLN A C 1
ATOM 1610 O O . GLN A 1 203 ? -14.657 -14.663 -3.519 1.00 74.00 203 GLN A O 1
ATOM 1615 N N . PRO A 1 204 ? -12.746 -15.446 -4.412 1.00 74.69 204 PRO A N 1
ATOM 1616 C CA . PRO A 1 204 ? -12.482 -16.311 -3.281 1.00 74.69 204 PRO A CA 1
ATOM 1617 C C . PRO A 1 204 ? -12.184 -15.465 -2.033 1.00 74.69 204 PRO A C 1
ATOM 1619 O O . PRO A 1 204 ? -11.616 -14.367 -2.110 1.00 74.69 204 PRO A O 1
ATOM 1622 N N . LEU A 1 205 ? -12.549 -16.002 -0.864 1.00 73.19 205 LEU A N 1
ATOM 1623 C CA . LEU A 1 205 ? -12.276 -15.382 0.438 1.00 73.19 205 LEU A CA 1
ATOM 1624 C C . LEU A 1 205 ? -10.783 -15.044 0.578 1.00 73.19 205 LEU A C 1
ATOM 1626 O O . LEU A 1 205 ? -10.407 -13.917 0.932 1.00 73.19 205 LEU A O 1
ATOM 1630 N N . GLN A 1 206 ? -9.950 -16.013 0.195 1.00 69.75 206 GLN A N 1
ATOM 1631 C CA . GLN A 1 206 ? -8.503 -15.901 0.112 1.00 69.75 206 GLN A CA 1
ATOM 1632 C C . GLN A 1 206 ? -8.055 -15.979 -1.346 1.00 69.75 206 GLN A C 1
ATOM 1634 O O . GLN A 1 206 ? -8.406 -16.900 -2.078 1.00 69.75 206 GLN A O 1
ATOM 1639 N N . LEU A 1 207 ? -7.262 -14.995 -1.758 1.00 70.94 207 LEU A N 1
ATOM 1640 C CA . LEU A 1 207 ? -6.486 -15.076 -2.990 1.00 70.94 207 LEU A CA 1
ATOM 1641 C C . LEU A 1 207 ? -5.130 -15.693 -2.639 1.00 70.94 207 LEU A C 1
ATOM 1643 O O . LEU A 1 207 ? -4.609 -15.352 -1.572 1.00 70.94 207 LEU A O 1
ATOM 1647 N N . PRO A 1 208 ? -4.553 -16.543 -3.504 1.00 75.00 208 PRO A N 1
ATOM 1648 C CA . PRO A 1 208 ? -3.215 -17.067 -3.273 1.00 75.00 208 PRO A CA 1
ATOM 1649 C C . PRO A 1 208 ? -2.242 -15.902 -3.093 1.00 75.00 208 PRO A C 1
ATOM 1651 O O . PRO A 1 208 ? -2.267 -14.927 -3.854 1.00 75.00 208 PRO A O 1
ATOM 1654 N N . GLU A 1 209 ? -1.415 -15.978 -2.055 1.00 76.31 209 GLU A N 1
ATOM 1655 C CA . GLU A 1 209 ? -0.343 -15.010 -1.881 1.00 76.31 209 GLU A CA 1
ATOM 1656 C C . GLU A 1 209 ? 0.757 -15.311 -2.896 1.00 76.31 209 GLU A C 1
ATOM 1658 O O . GLU A 1 209 ? 1.165 -16.467 -3.030 1.00 76.31 209 GLU A O 1
ATOM 1663 N N . PRO A 1 210 ? 1.228 -14.307 -3.651 1.00 79.69 210 PRO A N 1
ATOM 1664 C CA . PRO A 1 210 ? 2.329 -14.523 -4.561 1.00 79.69 210 PRO A CA 1
ATOM 1665 C C . PRO A 1 210 ? 3.574 -14.936 -3.786 1.00 79.69 210 PRO A C 1
ATOM 1667 O O . PRO A 1 210 ? 3.967 -14.254 -2.836 1.00 79.69 210 PRO A O 1
ATOM 1670 N N . ALA A 1 211 ? 4.206 -16.022 -4.222 1.00 78.19 211 ALA A N 1
ATOM 1671 C CA . ALA A 1 211 ? 5.464 -16.466 -3.648 1.00 78.19 211 ALA A CA 1
ATOM 1672 C C . ALA A 1 211 ? 6.516 -15.351 -3.738 1.00 78.19 211 ALA A C 1
ATOM 1674 O O . ALA A 1 211 ? 6.668 -14.710 -4.785 1.00 78.19 211 ALA A O 1
ATOM 1675 N N . CYS A 1 212 ? 7.231 -15.147 -2.635 1.00 78.06 212 CYS A N 1
ATOM 1676 C CA . CYS A 1 212 ? 8.451 -14.359 -2.593 1.00 78.06 212 CYS A CA 1
ATOM 1677 C C . CYS A 1 212 ? 9.638 -15.327 -2.666 1.00 78.06 212 CYS A C 1
ATOM 1679 O O . CYS A 1 212 ? 9.667 -16.291 -1.903 1.00 78.06 212 CYS A O 1
ATOM 1681 N N . GLY A 1 213 ? 10.509 -15.153 -3.666 1.00 64.06 213 GLY A N 1
ATOM 1682 C CA . GLY A 1 213 ? 11.553 -16.128 -4.029 1.00 64.06 213 GLY A CA 1
ATOM 1683 C C . GLY A 1 213 ? 12.919 -15.914 -3.402 1.00 64.06 213 GLY A C 1
ATOM 1684 O O . GLY A 1 213 ? 13.112 -14.892 -2.711 1.00 64.06 213 GLY A O 1
#

Secondary structure (DSSP, 8-state):
---HHHHHHHHSS---SSS-GGG--EEEEEEEEE--TTGGGTS-SBBPGGG---EETTEE-STTHHHHHHHH-S--EEEEE--BTTB--TTEEEEE---SSTTS-GGG--HHHHHH--TTB-SS--SBTTB-EEEEEEEEEEHHHHHT-S-HHHHHHTT-EEEETTTTEEES--TTS-TT-HHHHHHHHHHHHHHHHHH-TTS-SSPPPPPB-

Foldseek 3Di:
DFLLQVCCVQFAPPQDAPATRVNDWKDFDKDKDFDWAVCVVVVARAEAPVLDFDADQLATDDPPPVVSLVVRALGKHKDFDDADLQALEPRRMDIDQRAQLNHDHPVPDDPVSSVVRVRQEDPDADNDSNPTMHMDTDDMDTPCVLQVHPDSNVCVVVVWTCADPVQCATGPTGLRRPRSDNVSSVVSLQSVLVVCCVVPVVDDSDDDDRDHD